Protein AF-A0A076HJN7-F1 (afdb_monomer_lite)

Foldseek 3Di:
DVVLVVVVVVVVVVVVVVCVVPDPDPDDDAPPQHPDPVSVVVVVVVVVVVVVVLVVQLVVLCVVPNNVSSVVSVVVVSVVVVVVVVVVVVLVVVCVVVVHPVPPDPPDPPDPDPPPVCPPVFDDLLVLCVVVVLDDPVLLVVLVVVLPQFDSLLSCVVVVSHFLQSSQVSQCSRVVAAADADQLQPADLVQDVLLDLFLCVLQLWGFHDADPQETEIEDQHDDDPVSQVVSCVSSVTHYGYHHYGAQSSVLSSCNNPPLPDPPPSSVCNVLLVVCVVPPVRLNRVLRSLQDDLLVLCCRNVLDPPVVSNVLSVPDGVVPDPSLVSCVVVVSDPNVVSVVSVVSSVVSNVVSSVSSVD

Radius of gyration: 33.84 Å; chains: 1; bounding box: 80×41×97 Å

Sequence (357 aa):
MIGLLSIFLLIQLLIIWIIGFIHFKTWDYPPVLGNSKLLAYLLLLNGFLLLNRVVQRVYFTTIFYGLSSGIIAIPRMVWANWINFRANWRAYRQVLAIGSARKVAWDKTTHVFPSVASSTGRRPLGQILIDQGVITQLELQQGLEKSSRQRIGRTLLKMGMITTVELSAALAEQQDIEFDDINPFEIDTNLTNFIGERLAFKYSVLPLRVESGVLVLARESAISNVALGVISRSVKMPTKQVIVPQGRVQIGLIHAFRPDRTDALSANLNSLVELFNSDIIVFDSFCSHLVLLGDLAVEKGLINQAILSQALISFEPLQKKLGEHLVDLNILQDEVVDALIVEQQLDRQVGLSMLGC

Structure (mmCIF, N/CA/C/O backbone):
data_AF-A0A076HJN7-F1
#
_entry.id   AF-A0A076HJN7-F1
#
loop_
_atom_site.group_PDB
_atom_site.id
_atom_site.type_symbol
_atom_site.label_atom_id
_atom_site.label_alt_id
_atom_site.label_comp_id
_atom_site.label_asym_id
_atom_site.label_entity_id
_atom_site.label_seq_id
_atom_site.pdbx_PDB_ins_code
_atom_site.Cartn_x
_atom_site.Cartn_y
_atom_site.Cartn_z
_atom_site.occupancy
_atom_site.B_iso_or_equiv
_atom_site.auth_seq_id
_atom_site.auth_comp_id
_atom_site.auth_asym_id
_atom_site.auth_atom_id
_atom_site.pdbx_PDB_model_num
ATOM 1 N N . MET A 1 1 ? 38.061 0.078 -32.961 1.00 66.69 1 MET A N 1
ATOM 2 C CA . MET A 1 1 ? 39.152 0.835 -33.619 1.00 66.69 1 MET A CA 1
ATOM 3 C C . MET A 1 1 ? 39.429 0.321 -35.028 1.00 66.69 1 MET A C 1
ATOM 5 O O . MET A 1 1 ? 39.296 1.101 -35.958 1.00 66.69 1 MET A O 1
ATOM 9 N N . ILE A 1 2 ? 39.696 -0.979 -35.207 1.00 78.06 2 ILE A N 1
ATOM 10 C CA . ILE A 1 2 ? 40.018 -1.591 -36.514 1.00 78.06 2 ILE A CA 1
ATOM 11 C C . ILE A 1 2 ? 38.945 -1.318 -37.583 1.00 78.06 2 ILE A C 1
ATOM 13 O O . ILE A 1 2 ? 39.278 -0.863 -38.666 1.00 78.06 2 ILE A O 1
ATOM 17 N N . GLY A 1 3 ? 37.654 -1.480 -37.264 1.00 79.19 3 GLY A N 1
ATOM 18 C CA . GLY A 1 3 ? 36.578 -1.251 -38.241 1.00 79.19 3 GLY A CA 1
ATOM 19 C C . GLY A 1 3 ? 36.483 0.183 -38.787 1.00 79.19 3 GLY A C 1
ATOM 20 O O . GLY A 1 3 ? 36.108 0.362 -39.941 1.00 79.19 3 GLY A O 1
ATOM 21 N N . LEU A 1 4 ? 36.859 1.200 -37.999 1.00 83.62 4 LEU A N 1
ATOM 22 C CA . LEU A 1 4 ? 36.895 2.587 -38.476 1.00 83.62 4 LEU A CA 1
ATOM 23 C C . LEU A 1 4 ? 38.084 2.807 -39.425 1.00 83.62 4 LEU A C 1
ATOM 25 O O . LEU A 1 4 ? 37.921 3.416 -40.476 1.00 83.62 4 LEU A O 1
ATOM 29 N N . LEU A 1 5 ? 39.255 2.256 -39.088 1.00 83.38 5 LEU A N 1
ATOM 30 C CA . LEU A 1 5 ? 40.435 2.275 -39.960 1.00 83.38 5 LEU A CA 1
ATOM 31 C C . LEU A 1 5 ? 40.164 1.557 -41.286 1.00 83.38 5 LEU A C 1
ATOM 33 O O . LEU A 1 5 ? 40.519 2.075 -42.337 1.00 83.38 5 LEU A O 1
ATOM 37 N N . SER A 1 6 ? 39.476 0.412 -41.258 1.00 82.00 6 SER A N 1
ATOM 38 C CA . SER A 1 6 ? 39.066 -0.302 -42.471 1.00 82.00 6 SER A CA 1
ATOM 39 C C . SER A 1 6 ? 38.149 0.538 -43.365 1.00 82.00 6 SER A C 1
ATOM 41 O O . SER A 1 6 ? 38.292 0.486 -44.582 1.00 82.00 6 SER A O 1
ATOM 43 N N . ILE A 1 7 ? 37.243 1.342 -42.789 1.00 83.19 7 ILE A N 1
ATOM 44 C CA . ILE A 1 7 ? 36.404 2.276 -43.558 1.00 83.19 7 ILE A CA 1
ATOM 45 C C . ILE A 1 7 ? 37.253 3.377 -44.192 1.00 83.19 7 ILE A C 1
ATOM 47 O O . ILE A 1 7 ? 37.069 3.673 -45.367 1.00 83.19 7 ILE A O 1
ATOM 51 N N . PHE A 1 8 ? 38.193 3.966 -43.450 1.00 85.19 8 PHE A N 1
ATOM 52 C CA . PHE A 1 8 ? 39.090 4.980 -44.006 1.00 85.19 8 PHE A CA 1
ATOM 53 C C . PHE A 1 8 ? 39.962 4.429 -45.134 1.00 85.19 8 PHE A C 1
ATOM 55 O O . PHE A 1 8 ? 40.076 5.075 -46.169 1.00 85.19 8 PHE A O 1
ATOM 62 N N . LEU A 1 9 ? 40.508 3.222 -44.971 1.00 84.25 9 LEU A N 1
ATOM 63 C CA . LEU A 1 9 ? 41.265 2.536 -46.018 1.00 84.25 9 LEU A CA 1
ATOM 64 C C . LEU A 1 9 ? 40.400 2.246 -47.248 1.00 84.25 9 LEU A C 1
ATOM 66 O O . LEU A 1 9 ? 40.853 2.452 -48.369 1.00 84.25 9 LEU A O 1
ATOM 70 N N . LEU A 1 10 ? 39.149 1.816 -47.054 1.00 83.00 10 LEU A N 1
ATOM 71 C CA . LEU A 1 10 ? 38.200 1.610 -48.148 1.00 83.00 10 LEU A CA 1
ATOM 72 C C . LEU A 1 10 ? 37.906 2.922 -48.886 1.00 83.00 10 LEU A C 1
ATOM 74 O O . LEU A 1 10 ? 37.954 2.947 -50.109 1.00 83.00 10 LEU A O 1
ATOM 78 N N . ILE A 1 11 ? 37.633 4.009 -48.158 1.00 84.69 11 ILE A N 1
ATOM 79 C CA . ILE A 1 11 ? 37.387 5.336 -48.740 1.00 84.69 11 ILE A CA 1
ATOM 80 C C . ILE A 1 11 ? 38.625 5.820 -49.499 1.00 84.69 11 ILE A C 1
ATOM 82 O O . ILE A 1 11 ? 38.501 6.273 -50.629 1.00 84.69 11 ILE A O 1
ATOM 86 N N . GLN A 1 12 ? 39.818 5.684 -48.919 1.00 86.62 12 GLN A N 1
ATOM 87 C CA . GLN A 1 12 ? 41.077 6.043 -49.569 1.00 86.62 12 GLN A CA 1
ATOM 88 C C . GLN A 1 12 ? 41.291 5.244 -50.861 1.00 86.62 12 GLN A C 1
ATOM 90 O O . GLN A 1 12 ? 41.626 5.828 -51.887 1.00 86.62 12 GLN A O 1
ATOM 95 N N . LEU A 1 13 ? 41.065 3.927 -50.833 1.00 81.62 13 LEU A N 1
ATOM 96 C CA . LEU A 1 13 ? 41.202 3.067 -52.008 1.00 81.62 13 LEU A CA 1
ATOM 97 C C . LEU A 1 13 ? 40.164 3.421 -53.079 1.00 81.62 13 LEU A C 1
ATOM 99 O O . LEU A 1 13 ? 40.518 3.501 -54.250 1.00 81.62 13 LEU A O 1
ATOM 103 N N . LEU A 1 14 ? 38.919 3.702 -52.685 1.00 82.44 14 LEU A N 1
ATOM 104 C CA . LEU A 1 14 ? 37.876 4.184 -53.592 1.00 82.44 14 LEU A CA 1
ATOM 105 C C . LEU A 1 14 ? 38.244 5.531 -54.213 1.00 82.44 14 LEU A C 1
ATOM 107 O O . LEU A 1 14 ? 38.070 5.694 -55.411 1.00 82.44 14 LEU A O 1
ATOM 111 N N . ILE A 1 15 ? 38.784 6.475 -53.440 1.00 84.31 15 ILE A N 1
ATOM 112 C CA . ILE A 1 15 ? 39.240 7.774 -53.952 1.00 84.31 15 ILE A CA 1
ATOM 113 C C . ILE A 1 15 ? 40.367 7.577 -54.967 1.00 84.31 15 ILE A C 1
ATOM 115 O O . ILE A 1 15 ? 40.286 8.122 -56.060 1.00 84.31 15 ILE A O 1
ATOM 119 N N . ILE A 1 16 ? 41.382 6.766 -54.652 1.00 78.00 16 ILE A N 1
ATOM 120 C CA . ILE A 1 16 ? 42.491 6.470 -55.577 1.00 78.00 16 ILE A CA 1
ATOM 121 C C . ILE A 1 16 ? 41.967 5.796 -56.853 1.00 78.00 16 ILE A C 1
ATOM 123 O O . ILE A 1 16 ? 42.381 6.149 -57.954 1.00 78.00 16 ILE A O 1
ATOM 127 N N . TRP A 1 17 ? 41.019 4.868 -56.718 1.00 76.69 17 TRP A N 1
ATOM 128 C CA . TRP A 1 17 ? 40.389 4.191 -57.849 1.00 76.69 17 TRP A CA 1
ATOM 129 C C . TRP A 1 17 ? 39.556 5.148 -58.718 1.00 76.69 17 TRP A C 1
ATOM 131 O O . TRP A 1 17 ? 39.671 5.123 -59.940 1.00 76.69 17 TRP A O 1
ATOM 141 N N . ILE A 1 18 ? 38.777 6.044 -58.103 1.00 80.88 18 ILE A N 1
ATOM 142 C CA . ILE A 1 18 ? 37.991 7.080 -58.790 1.00 80.88 18 ILE A CA 1
ATOM 143 C C . ILE A 1 18 ? 38.912 8.081 -59.499 1.00 80.88 18 ILE A C 1
ATOM 145 O O . ILE A 1 18 ? 38.665 8.424 -60.651 1.00 80.88 18 ILE A O 1
ATOM 149 N N . ILE A 1 19 ? 39.994 8.520 -58.849 1.00 77.94 19 ILE A N 1
ATOM 150 C CA . ILE A 1 19 ? 41.010 9.398 -59.449 1.00 77.94 19 ILE A CA 1
ATOM 151 C C . ILE A 1 19 ? 41.634 8.720 -60.674 1.00 77.94 19 ILE A C 1
ATOM 153 O O . ILE A 1 19 ? 41.739 9.355 -61.721 1.00 77.94 19 ILE A O 1
ATOM 157 N N . GLY A 1 20 ? 41.975 7.431 -60.576 1.00 74.19 20 GLY A N 1
ATOM 158 C CA . GLY A 1 20 ? 42.483 6.644 -61.703 1.00 74.19 20 GLY A CA 1
ATOM 159 C C . GLY A 1 20 ? 41.473 6.466 -62.843 1.00 74.19 20 GLY A C 1
ATOM 160 O O . GLY A 1 20 ? 41.871 6.378 -63.999 1.00 74.19 20 GLY A O 1
ATOM 161 N N . PHE A 1 21 ? 40.171 6.455 -62.545 1.00 73.75 21 PHE A N 1
ATOM 162 C CA . PHE A 1 21 ? 39.114 6.387 -63.558 1.00 73.75 21 PHE A CA 1
ATOM 163 C C . PHE A 1 21 ? 38.872 7.734 -64.260 1.00 73.75 21 PHE A C 1
ATOM 165 O O . PHE A 1 21 ? 38.581 7.766 -65.454 1.00 73.75 21 PHE A O 1
ATOM 172 N N . ILE A 1 22 ? 38.978 8.849 -63.528 1.00 77.56 22 ILE A N 1
ATOM 173 C CA . ILE A 1 22 ? 38.680 10.198 -64.034 1.00 77.56 22 ILE A CA 1
ATOM 174 C C . ILE A 1 22 ? 39.877 10.810 -64.779 1.00 77.56 22 ILE A C 1
ATOM 176 O O . ILE A 1 22 ? 39.681 11.529 -65.761 1.00 77.56 22 ILE A O 1
ATOM 180 N N . HIS A 1 23 ? 41.118 10.542 -64.355 1.00 66.44 23 HIS A N 1
ATOM 181 C CA . HIS A 1 23 ? 42.294 11.102 -65.020 1.00 66.44 23 HIS A CA 1
ATOM 182 C C . HIS A 1 23 ? 42.678 10.328 -66.288 1.00 66.44 23 HIS A C 1
ATOM 184 O O . HIS A 1 23 ? 43.305 9.272 -66.265 1.00 66.44 23 HIS A O 1
ATOM 190 N N . PHE A 1 24 ? 42.345 10.942 -67.424 1.00 59.22 24 PHE A N 1
ATOM 191 C CA . PHE A 1 24 ? 42.851 10.633 -68.757 1.00 59.22 24 PHE A CA 1
ATOM 192 C C . PHE A 1 24 ? 44.398 10.549 -68.778 1.00 59.22 24 PHE A C 1
ATOM 194 O O . PHE A 1 24 ? 45.096 11.558 -68.759 1.00 59.22 24 PHE A O 1
ATOM 201 N N . LYS A 1 25 ? 44.919 9.327 -68.923 1.00 62.50 25 LYS A N 1
ATOM 202 C CA . LYS A 1 25 ? 46.114 8.983 -69.720 1.00 62.50 25 LYS A CA 1
ATOM 203 C C . LYS A 1 25 ? 47.512 9.503 -69.321 1.00 62.50 25 LYS A C 1
ATOM 205 O O . LYS A 1 25 ? 48.405 9.434 -70.164 1.00 62.50 25 LYS A O 1
ATOM 210 N N . THR A 1 26 ? 47.777 9.909 -68.079 1.00 51.25 26 THR A N 1
ATOM 211 C CA . THR A 1 26 ? 49.168 10.096 -67.603 1.00 51.25 26 THR A CA 1
ATOM 212 C C . THR A 1 26 ? 49.336 9.672 -66.144 1.00 51.25 26 THR A C 1
ATOM 214 O O . THR A 1 26 ? 48.679 10.232 -65.272 1.00 51.25 26 THR A O 1
ATOM 217 N N . TRP A 1 27 ? 50.262 8.727 -65.929 1.00 58.22 27 TRP A N 1
ATOM 218 C CA . TRP A 1 27 ? 50.579 7.945 -64.719 1.00 58.22 27 TRP A CA 1
ATOM 219 C C . TRP A 1 27 ? 49.703 6.710 -64.465 1.00 58.22 27 TRP A C 1
ATOM 221 O O . TRP A 1 27 ? 48.678 6.770 -63.793 1.00 58.22 27 TRP A O 1
ATOM 231 N N . ASP A 1 28 ? 50.188 5.553 -64.935 1.00 60.81 28 ASP A N 1
ATOM 232 C CA . ASP A 1 28 ? 49.769 4.250 -64.415 1.00 60.81 28 ASP A CA 1
ATOM 233 C C . ASP A 1 28 ? 50.218 4.152 -62.955 1.00 60.81 28 ASP A C 1
ATOM 235 O O . ASP A 1 28 ? 51.391 3.913 -62.651 1.00 60.81 28 ASP A O 1
ATOM 239 N N . TYR A 1 29 ? 49.288 4.375 -62.030 1.00 62.19 29 TYR A N 1
ATOM 240 C CA . TYR A 1 29 ? 49.537 4.068 -60.630 1.00 62.19 29 TYR A CA 1
ATOM 241 C C . TYR A 1 29 ? 49.776 2.557 -60.511 1.00 62.19 29 TYR A C 1
ATOM 243 O O . TYR A 1 29 ? 48.929 1.776 -60.960 1.00 62.19 29 TYR A O 1
ATOM 251 N N . PRO A 1 30 ? 50.896 2.108 -59.912 1.00 65.88 30 PRO A N 1
ATOM 252 C CA . PRO A 1 30 ? 51.089 0.691 -59.652 1.00 65.88 30 PRO A CA 1
ATOM 253 C C . PRO A 1 30 ? 49.903 0.168 -58.827 1.00 65.88 30 PRO A C 1
ATOM 255 O O . PRO A 1 30 ? 49.403 0.887 -57.953 1.00 65.88 30 PRO A O 1
ATOM 258 N N . PRO A 1 31 ? 49.420 -1.060 -59.096 1.00 67.12 31 PRO A N 1
ATOM 259 C CA . PRO A 1 31 ? 48.255 -1.601 -58.412 1.00 67.12 31 PRO A CA 1
ATOM 260 C C . PRO A 1 31 ? 48.458 -1.521 -56.897 1.00 67.12 31 PRO A C 1
ATOM 262 O O . PRO A 1 31 ? 49.457 -2.010 -56.371 1.00 67.12 31 PRO A O 1
ATOM 265 N N . VAL A 1 32 ? 47.489 -0.921 -56.197 1.00 66.94 32 VAL A N 1
ATOM 266 C CA . VAL A 1 32 ? 47.533 -0.638 -54.745 1.00 66.94 32 VAL A CA 1
ATOM 267 C C . VAL A 1 32 ? 47.824 -1.897 -53.908 1.00 66.94 32 VAL A C 1
ATOM 269 O O . VAL A 1 32 ? 48.343 -1.811 -52.800 1.00 66.94 32 VAL A O 1
ATOM 272 N N . LEU A 1 33 ? 47.518 -3.081 -54.448 1.00 67.69 33 LEU A N 1
ATOM 273 C CA . LEU A 1 33 ? 47.670 -4.389 -53.801 1.00 67.69 33 LEU A CA 1
ATOM 274 C C . LEU A 1 33 ? 48.927 -5.161 -54.259 1.00 67.69 33 LEU A C 1
ATOM 276 O O . LEU A 1 33 ? 49.124 -6.315 -53.870 1.00 67.69 33 LEU A O 1
ATOM 280 N N . GLY A 1 34 ? 49.779 -4.549 -55.088 1.00 68.94 34 GLY A N 1
ATOM 281 C CA . GLY A 1 34 ? 50.890 -5.223 -55.761 1.00 68.94 34 GLY A CA 1
ATOM 282 C C . GLY A 1 34 ? 50.427 -6.399 -56.635 1.00 68.94 34 GLY A C 1
ATOM 283 O O . GLY A 1 34 ? 49.242 -6.563 -56.919 1.00 68.94 34 GLY A O 1
ATOM 284 N N . ASN A 1 35 ? 51.359 -7.271 -57.032 1.00 75.38 35 ASN A N 1
ATOM 285 C CA . ASN A 1 35 ? 51.064 -8.478 -57.826 1.00 75.38 35 ASN A CA 1
ATOM 286 C C . ASN A 1 35 ? 50.659 -9.698 -56.967 1.00 75.38 35 ASN A C 1
ATOM 288 O O . ASN A 1 35 ? 50.732 -10.843 -57.421 1.00 75.38 35 ASN A O 1
ATOM 292 N N . SER A 1 36 ? 50.251 -9.491 -55.709 1.00 85.06 36 SER A N 1
ATOM 293 C CA . SER A 1 36 ? 49.897 -10.590 -54.805 1.00 85.06 36 SER A CA 1
ATOM 294 C C . SER A 1 36 ? 48.482 -11.101 -55.075 1.00 85.06 36 SER A C 1
ATOM 296 O O . SER A 1 36 ? 47.488 -10.492 -54.675 1.00 85.06 36 SER A O 1
ATOM 298 N N . LYS A 1 37 ? 48.387 -12.280 -55.702 1.00 84.50 37 LYS A N 1
ATOM 299 C CA . LYS A 1 37 ? 47.105 -12.965 -55.947 1.00 84.50 37 LYS A CA 1
ATOM 300 C C . LYS A 1 37 ? 46.339 -13.236 -54.647 1.00 84.50 37 LYS A C 1
ATOM 302 O O . LYS A 1 37 ? 45.125 -13.078 -54.613 1.00 84.50 37 LYS A O 1
ATOM 307 N N . LEU A 1 38 ? 47.039 -13.592 -53.566 1.00 86.19 38 LEU A N 1
ATOM 308 C CA . LEU A 1 38 ? 46.426 -13.873 -52.264 1.00 86.19 38 LEU A CA 1
ATOM 309 C C . LEU A 1 38 ? 45.736 -12.635 -51.685 1.00 86.19 38 LEU A C 1
ATOM 311 O O . LEU A 1 38 ? 44.595 -12.725 -51.236 1.00 86.19 38 LEU A O 1
ATOM 315 N N . LEU A 1 39 ? 46.403 -11.478 -51.721 1.00 83.69 39 LEU A N 1
ATOM 316 C CA . LEU A 1 39 ? 45.831 -10.235 -51.205 1.00 83.69 39 LEU A CA 1
ATOM 317 C C . LEU A 1 39 ? 44.602 -9.812 -52.022 1.00 83.69 39 LEU A C 1
ATOM 319 O O . LEU A 1 39 ? 43.599 -9.395 -51.444 1.00 83.69 39 LEU A O 1
ATOM 323 N N . ALA A 1 40 ? 44.649 -9.994 -53.345 1.00 82.75 40 ALA A N 1
ATOM 324 C CA . ALA A 1 40 ? 43.508 -9.754 -54.222 1.00 82.75 40 ALA A CA 1
ATOM 325 C C . ALA A 1 40 ? 42.315 -10.668 -53.881 1.00 82.75 40 ALA A C 1
ATOM 327 O O . ALA A 1 40 ? 41.195 -10.178 -53.743 1.00 82.75 40 ALA A O 1
ATOM 3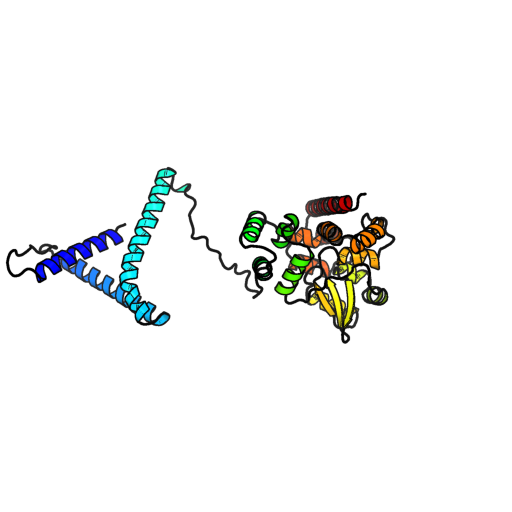28 N N . TYR A 1 41 ? 42.544 -11.970 -53.665 1.00 88.50 41 TYR A N 1
ATOM 329 C CA . TYR A 1 41 ? 41.487 -12.897 -53.242 1.00 88.50 41 TYR A CA 1
ATOM 330 C C . TYR A 1 41 ? 40.902 -12.536 -51.875 1.00 88.50 41 TYR A C 1
ATOM 332 O O . TYR A 1 41 ? 39.681 -12.534 -51.722 1.00 88.50 41 TYR A O 1
ATOM 340 N N . LEU A 1 42 ? 41.741 -12.195 -50.891 1.00 87.81 42 LEU A N 1
ATOM 341 C CA . LEU A 1 42 ? 41.271 -11.773 -49.568 1.00 87.81 42 LEU A CA 1
ATOM 342 C C . LEU A 1 42 ? 40.430 -10.497 -49.641 1.00 87.81 42 LEU A C 1
ATOM 344 O O . LEU A 1 42 ? 39.409 -10.399 -48.961 1.00 87.81 42 LEU A O 1
ATOM 348 N N . LEU A 1 43 ? 40.831 -9.535 -50.472 1.00 84.06 43 LEU A N 1
ATOM 349 C CA . LEU A 1 43 ? 40.096 -8.288 -50.647 1.00 84.06 43 LEU A CA 1
ATOM 350 C C . LEU A 1 43 ? 38.762 -8.509 -51.370 1.00 84.06 43 LEU A C 1
ATOM 352 O O . LEU A 1 43 ? 37.748 -7.964 -50.938 1.00 84.06 43 LEU A O 1
ATOM 356 N N . LEU A 1 44 ? 38.733 -9.357 -52.403 1.00 85.50 44 LEU A N 1
ATOM 357 C CA . LEU A 1 44 ? 37.493 -9.755 -53.079 1.00 85.50 44 LEU A CA 1
ATOM 358 C C . LEU A 1 44 ? 36.537 -10.476 -52.124 1.00 85.50 44 LEU A C 1
ATOM 360 O O . LEU A 1 44 ? 35.358 -10.130 -52.058 1.00 85.50 44 LEU A O 1
ATOM 364 N N . LEU A 1 45 ? 37.044 -11.429 -51.339 1.00 91.94 45 LEU A N 1
ATOM 365 C CA . LEU A 1 45 ? 36.255 -12.135 -50.332 1.00 91.94 45 LEU A CA 1
ATOM 366 C C . LEU A 1 45 ? 35.710 -11.167 -49.271 1.00 91.94 45 LEU A C 1
ATOM 368 O O . LEU A 1 45 ? 34.536 -11.238 -48.912 1.00 91.94 45 LEU A O 1
ATOM 372 N N . ASN A 1 46 ? 36.533 -10.232 -48.788 1.00 88.50 46 ASN A N 1
ATOM 373 C CA . ASN A 1 46 ? 36.111 -9.222 -47.819 1.00 88.50 46 ASN A CA 1
ATOM 374 C C . ASN A 1 46 ? 35.035 -8.288 -48.395 1.00 88.50 46 ASN A C 1
ATOM 376 O O . ASN A 1 46 ? 34.032 -8.033 -47.730 1.00 88.50 46 ASN A O 1
ATOM 380 N N . GLY A 1 47 ? 35.207 -7.842 -49.642 1.00 86.75 47 GLY A N 1
ATOM 381 C CA . GLY A 1 47 ? 34.228 -7.032 -50.365 1.00 86.75 47 GLY A CA 1
ATOM 382 C C . GLY A 1 47 ? 32.900 -7.763 -50.554 1.00 86.75 47 GLY A C 1
ATOM 383 O O . GLY A 1 47 ? 31.842 -7.188 -50.302 1.00 86.75 47 GLY A O 1
ATOM 384 N N . PHE A 1 48 ? 32.942 -9.053 -50.897 1.00 93.75 48 PHE A N 1
ATOM 385 C CA . PHE A 1 48 ? 31.749 -9.894 -50.993 1.00 93.75 48 PHE A CA 1
ATOM 386 C C . PHE A 1 48 ? 31.022 -10.018 -49.646 1.00 93.75 48 PHE A C 1
ATOM 388 O O . PHE A 1 48 ? 29.810 -9.815 -49.571 1.00 93.75 48 PHE A O 1
ATOM 395 N N . LEU A 1 49 ? 31.751 -10.285 -48.558 1.00 92.12 49 LEU A N 1
ATOM 396 C CA . LEU A 1 49 ? 31.171 -10.362 -47.212 1.00 92.12 49 LEU A CA 1
ATOM 397 C C . LEU A 1 49 ? 30.590 -9.017 -46.750 1.00 92.12 49 LEU A C 1
ATOM 399 O O . LEU A 1 49 ? 29.544 -8.991 -46.094 1.00 92.12 49 LEU A O 1
ATOM 403 N N . LEU A 1 50 ? 31.238 -7.902 -47.099 1.00 88.62 50 LEU A N 1
ATOM 404 C CA . LEU A 1 50 ? 30.728 -6.560 -46.833 1.00 88.62 50 LEU A CA 1
ATOM 405 C C . LEU A 1 50 ? 29.425 -6.317 -47.599 1.00 88.62 50 LEU A C 1
ATOM 407 O O . LEU A 1 50 ? 28.448 -5.889 -46.990 1.00 88.62 50 LEU A O 1
ATOM 411 N N . LEU A 1 51 ? 29.380 -6.640 -48.894 1.00 92.06 51 LEU A N 1
ATOM 412 C CA . LEU A 1 51 ? 28.185 -6.493 -49.724 1.00 92.06 51 LEU A CA 1
ATOM 413 C C . LEU A 1 51 ? 27.031 -7.348 -49.197 1.00 92.06 51 LEU A C 1
ATOM 415 O O . LEU A 1 51 ? 25.928 -6.837 -49.024 1.00 92.06 51 LEU A O 1
ATOM 419 N N . ASN A 1 52 ? 27.296 -8.605 -48.835 1.00 95.25 52 ASN A N 1
ATOM 420 C CA . ASN A 1 52 ? 26.310 -9.471 -48.191 1.00 95.25 52 ASN A CA 1
ATOM 421 C C . ASN A 1 52 ? 25.756 -8.838 -46.899 1.00 95.25 52 ASN A C 1
ATOM 423 O O . ASN A 1 52 ? 24.544 -8.788 -46.694 1.00 95.25 52 ASN A O 1
ATOM 427 N N . ARG A 1 53 ? 26.622 -8.266 -46.050 1.00 91.75 53 ARG A N 1
ATOM 428 C CA . ARG A 1 53 ? 26.194 -7.545 -44.839 1.00 91.75 53 ARG A CA 1
ATOM 429 C C . ARG A 1 53 ? 25.328 -6.324 -45.168 1.00 91.75 53 ARG A C 1
ATOM 431 O O . ARG A 1 53 ? 24.348 -6.087 -44.459 1.00 91.75 53 ARG A O 1
ATOM 438 N N . VAL A 1 54 ? 25.671 -5.555 -46.204 1.00 92.75 54 VAL A N 1
ATOM 439 C CA . VAL A 1 54 ? 24.864 -4.409 -46.652 1.00 92.75 54 VAL A CA 1
ATOM 440 C C . VAL A 1 54 ? 23.488 -4.875 -47.124 1.00 92.75 54 VAL A C 1
ATOM 442 O O . VAL A 1 54 ? 22.484 -4.345 -46.653 1.00 92.75 54 VAL A O 1
ATOM 445 N N . VAL A 1 55 ? 23.428 -5.902 -47.976 1.00 95.38 55 VAL A N 1
ATOM 446 C CA . VAL A 1 55 ? 22.176 -6.469 -48.501 1.00 95.38 55 VAL A CA 1
ATOM 447 C C . VAL A 1 55 ? 21.274 -6.947 -47.369 1.00 95.38 55 VAL A C 1
ATOM 449 O O . VAL A 1 55 ? 20.116 -6.546 -47.311 1.00 95.38 55 VAL A O 1
ATOM 452 N N . GLN A 1 56 ? 21.803 -7.726 -46.420 1.00 95.12 56 GLN A N 1
ATOM 453 C CA . GLN A 1 56 ? 21.035 -8.187 -45.260 1.00 95.12 56 GLN A CA 1
ATOM 454 C C . GLN A 1 56 ? 20.466 -7.010 -44.458 1.00 95.12 56 GLN A C 1
ATOM 456 O O . GLN A 1 56 ? 19.287 -7.004 -44.107 1.00 95.12 56 GLN A O 1
ATOM 461 N N . ARG A 1 57 ? 21.278 -5.980 -44.189 1.00 92.69 57 ARG A N 1
ATOM 462 C CA . ARG A 1 57 ? 20.834 -4.795 -43.440 1.00 92.69 57 ARG A CA 1
ATOM 463 C C . ARG A 1 57 ? 19.736 -4.027 -44.170 1.00 92.69 57 ARG A C 1
ATOM 465 O O . ARG A 1 57 ? 18.759 -3.648 -43.523 1.00 92.69 57 ARG A O 1
ATOM 472 N N . VAL A 1 58 ? 19.873 -3.822 -45.478 1.00 95.25 58 VAL A N 1
ATOM 473 C CA . VAL A 1 58 ? 18.861 -3.137 -46.297 1.00 95.25 58 VAL A CA 1
ATOM 474 C C . VAL A 1 58 ? 17.577 -3.963 -46.348 1.00 95.25 58 VAL A C 1
ATOM 476 O O . VAL A 1 58 ? 16.507 -3.420 -46.084 1.00 95.25 58 VAL A O 1
ATOM 479 N N . TYR A 1 59 ? 17.677 -5.270 -46.595 1.00 95.19 59 TYR A N 1
ATOM 480 C CA . TYR A 1 59 ? 16.539 -6.187 -46.684 1.00 95.19 59 TYR A CA 1
ATOM 481 C C . TYR A 1 59 ? 15.711 -6.204 -45.395 1.00 95.19 59 TYR A C 1
ATOM 483 O O . TYR A 1 59 ? 14.529 -5.864 -45.415 1.00 95.19 59 TYR A O 1
ATOM 491 N N . PHE A 1 60 ? 16.335 -6.497 -44.249 1.00 92.88 60 PHE A N 1
ATOM 492 C CA . PHE A 1 60 ? 15.609 -6.558 -42.978 1.00 92.88 60 PHE A CA 1
ATOM 493 C C . PHE A 1 60 ? 15.051 -5.195 -42.557 1.00 92.88 60 PHE A C 1
ATOM 495 O O . PHE A 1 60 ? 13.913 -5.119 -42.106 1.00 92.88 60 PHE A O 1
ATOM 502 N N . THR A 1 61 ? 15.794 -4.099 -42.746 1.00 91.56 61 THR A N 1
ATOM 503 C CA . THR A 1 61 ? 15.270 -2.760 -42.414 1.00 91.56 61 THR A CA 1
ATOM 504 C C . THR A 1 61 ? 14.079 -2.392 -43.301 1.00 91.56 61 THR A C 1
ATOM 506 O O . THR A 1 61 ? 13.131 -1.780 -42.817 1.00 91.56 61 THR A O 1
ATOM 509 N N . THR A 1 62 ? 14.092 -2.807 -44.572 1.00 93.88 62 THR A N 1
ATOM 510 C CA . THR A 1 62 ? 12.990 -2.561 -45.513 1.00 93.88 62 THR A CA 1
ATOM 511 C C . THR A 1 62 ? 11.721 -3.300 -45.109 1.00 93.88 62 THR A C 1
ATOM 513 O O . THR A 1 62 ? 10.644 -2.715 -45.166 1.00 93.88 62 THR A O 1
ATOM 516 N N . ILE A 1 63 ? 11.844 -4.549 -44.650 1.00 92.12 63 ILE A N 1
ATOM 517 C CA . ILE A 1 63 ? 10.699 -5.352 -44.196 1.00 92.12 63 ILE A CA 1
ATOM 518 C C . ILE A 1 63 ? 9.972 -4.687 -43.022 1.00 92.12 63 ILE A C 1
ATOM 520 O O . ILE A 1 63 ? 8.747 -4.670 -43.001 1.00 92.12 63 ILE A O 1
ATOM 524 N N . PHE A 1 64 ? 10.709 -4.126 -42.059 1.00 85.69 64 PHE A N 1
ATOM 525 C CA . PHE A 1 64 ? 10.104 -3.541 -40.856 1.00 85.69 64 PHE A CA 1
ATOM 526 C C . PHE A 1 64 ? 9.709 -2.065 -41.003 1.00 85.69 64 PHE A C 1
ATOM 528 O O . PHE A 1 64 ? 8.743 -1.636 -40.380 1.00 85.69 64 PHE A O 1
ATOM 535 N N . TYR A 1 65 ? 10.452 -1.277 -41.788 1.00 86.88 65 TYR A N 1
ATOM 536 C CA . TYR A 1 65 ? 10.344 0.192 -41.795 1.00 86.88 65 TYR A CA 1
ATOM 537 C C . TYR A 1 65 ? 10.158 0.810 -43.192 1.00 86.88 65 TYR A C 1
ATOM 539 O O . TYR A 1 65 ? 10.195 2.036 -43.328 1.00 86.88 65 TYR A O 1
ATOM 547 N N . GLY A 1 66 ? 9.998 -0.010 -44.235 1.00 89.88 66 GLY A N 1
ATOM 548 C CA . GLY A 1 66 ? 9.823 0.434 -45.619 1.00 89.88 66 GLY A CA 1
ATOM 549 C C . GLY A 1 66 ? 11.124 0.764 -46.365 1.00 89.88 66 GLY A C 1
ATOM 550 O O . GLY A 1 66 ? 12.220 0.812 -45.800 1.00 89.88 66 GLY A O 1
ATOM 551 N N . LEU A 1 67 ? 11.000 0.991 -47.677 1.00 90.00 67 LEU A N 1
ATOM 552 C CA . LEU A 1 67 ? 12.131 1.100 -48.614 1.00 90.00 67 LEU A CA 1
ATOM 553 C C . LEU A 1 67 ? 13.049 2.302 -48.339 1.00 90.00 67 LEU A C 1
ATOM 555 O O . LEU A 1 67 ? 14.273 2.178 -48.409 1.00 90.00 67 LEU A O 1
ATOM 559 N N . SER A 1 68 ? 12.473 3.453 -47.980 1.00 89.12 68 SER A N 1
ATOM 560 C CA . SER A 1 68 ? 13.225 4.668 -47.637 1.00 89.12 68 SER A CA 1
ATOM 561 C C . SER A 1 68 ? 14.163 4.428 -46.449 1.00 89.12 68 SER A C 1
ATOM 563 O O . SER A 1 68 ? 15.353 4.743 -46.506 1.00 89.12 68 SER A O 1
ATOM 565 N N . SER A 1 69 ? 13.652 3.778 -45.402 1.00 88.44 69 SER A N 1
ATOM 566 C CA . SER A 1 69 ? 14.417 3.381 -44.217 1.00 88.44 69 SER A CA 1
ATOM 567 C C . SER A 1 69 ? 15.490 2.338 -44.536 1.00 88.44 69 SER A C 1
ATOM 569 O O . SER A 1 69 ? 16.577 2.374 -43.954 1.00 88.44 69 SER A O 1
ATOM 571 N N . GLY A 1 70 ? 15.207 1.436 -45.480 1.00 90.94 70 GLY A N 1
ATOM 572 C CA . GLY A 1 70 ? 16.148 0.445 -45.994 1.00 90.94 70 GLY A CA 1
ATOM 573 C C . GLY A 1 70 ? 17.405 1.070 -46.594 1.00 90.94 70 GLY A C 1
ATOM 574 O O . GLY A 1 70 ? 18.513 0.711 -46.201 1.00 90.94 70 GLY A O 1
ATOM 575 N N . ILE A 1 71 ? 17.251 2.052 -47.485 1.00 92.12 71 ILE A N 1
ATOM 576 C CA . ILE A 1 71 ? 18.384 2.741 -48.129 1.00 92.12 71 ILE A CA 1
ATOM 577 C C . ILE A 1 71 ? 19.198 3.546 -47.098 1.00 92.12 71 ILE A C 1
ATOM 579 O O . ILE A 1 71 ? 20.431 3.514 -47.110 1.00 92.12 71 ILE A O 1
ATOM 583 N N . ILE A 1 72 ? 18.527 4.190 -46.133 1.00 93.50 72 ILE A N 1
ATOM 584 C CA . ILE A 1 72 ? 19.173 4.934 -45.033 1.00 93.50 72 ILE A CA 1
ATOM 585 C C . ILE A 1 72 ? 20.037 4.020 -44.139 1.00 93.50 72 ILE A C 1
ATOM 587 O O . ILE A 1 72 ? 20.959 4.498 -43.468 1.00 93.50 72 ILE A O 1
ATOM 591 N N . ALA A 1 73 ? 19.820 2.700 -44.146 1.00 90.56 73 ALA A N 1
ATOM 592 C CA . ALA A 1 73 ? 20.662 1.762 -43.407 1.00 90.56 73 ALA A CA 1
ATOM 593 C C . ALA A 1 73 ? 22.132 1.780 -43.874 1.00 90.56 73 ALA A C 1
ATOM 595 O O . ALA A 1 73 ? 23.020 1.503 -43.064 1.00 90.56 73 ALA A O 1
ATOM 596 N N . ILE A 1 74 ? 22.408 2.147 -45.136 1.00 89.81 74 ILE A N 1
ATOM 597 C CA . ILE A 1 74 ? 23.768 2.175 -45.695 1.00 89.81 74 ILE A CA 1
ATOM 598 C C . ILE A 1 74 ? 24.625 3.274 -45.035 1.00 89.81 74 ILE A C 1
ATOM 600 O O . ILE A 1 74 ? 25.606 2.920 -44.372 1.00 89.81 74 ILE A O 1
ATOM 604 N N . PRO A 1 75 ? 24.256 4.576 -45.081 1.00 90.06 75 PRO A N 1
ATOM 605 C CA . PRO A 1 75 ? 24.958 5.611 -44.314 1.00 90.06 75 PRO A CA 1
ATOM 606 C C . PRO A 1 75 ? 24.970 5.341 -42.804 1.00 90.06 75 PRO A C 1
ATOM 608 O O . PRO A 1 75 ? 25.962 5.611 -42.122 1.00 90.06 75 PRO A O 1
ATOM 611 N N . ARG A 1 76 ? 23.887 4.756 -42.269 1.00 87.06 76 ARG A N 1
ATOM 612 C CA . ARG A 1 76 ? 23.767 4.441 -40.839 1.00 87.06 76 ARG A CA 1
ATOM 613 C C . ARG A 1 76 ? 24.840 3.461 -40.362 1.00 87.06 76 ARG A C 1
ATOM 615 O O . ARG A 1 76 ? 25.303 3.597 -39.235 1.00 87.06 76 ARG A O 1
ATOM 622 N N . MET A 1 77 ? 25.278 2.509 -41.190 1.00 87.00 77 MET A N 1
ATOM 623 C CA . MET A 1 77 ? 26.366 1.586 -40.830 1.00 87.00 77 MET A CA 1
ATOM 624 C C . MET A 1 77 ? 27.708 2.301 -40.645 1.00 87.00 77 MET A C 1
ATOM 626 O O . MET A 1 77 ? 28.450 1.989 -39.711 1.00 87.00 77 MET A O 1
ATOM 630 N N . VAL A 1 78 ? 28.011 3.278 -41.504 1.00 86.38 78 VAL A N 1
ATOM 631 C CA . VAL A 1 78 ? 29.224 4.102 -41.390 1.00 86.38 78 VAL A CA 1
ATOM 632 C C . VAL A 1 78 ? 29.159 4.940 -40.114 1.00 86.38 78 VAL A C 1
ATOM 634 O O . VAL A 1 78 ? 30.087 4.917 -39.303 1.00 86.38 78 VAL A O 1
ATOM 637 N N . TRP A 1 79 ? 28.022 5.603 -39.885 1.00 87.62 79 TRP A N 1
ATOM 638 C CA . TRP A 1 79 ? 27.796 6.419 -38.693 1.00 87.62 79 TRP A CA 1
ATOM 639 C C . TRP A 1 79 ? 27.850 5.605 -37.390 1.00 87.62 79 TRP A C 1
ATOM 641 O O . TRP A 1 79 ? 28.464 6.029 -36.412 1.00 87.62 79 TRP A O 1
ATOM 651 N N . ALA A 1 80 ? 27.292 4.392 -37.372 1.00 85.31 80 ALA A N 1
ATOM 652 C CA . ALA A 1 80 ? 27.336 3.508 -36.207 1.00 85.31 80 ALA A CA 1
ATOM 653 C C . ALA A 1 80 ? 28.775 3.134 -35.813 1.00 85.31 80 ALA A C 1
ATOM 655 O O . ALA A 1 80 ? 29.118 3.127 -34.630 1.00 85.31 80 ALA A O 1
ATOM 656 N N . ASN A 1 81 ? 29.649 2.878 -36.791 1.00 87.12 81 ASN A N 1
ATOM 657 C CA . ASN A 1 81 ? 31.063 2.604 -36.525 1.00 87.12 81 ASN A CA 1
ATOM 658 C C . ASN A 1 81 ? 31.793 3.821 -35.938 1.00 87.12 81 ASN A C 1
ATOM 660 O O . ASN A 1 81 ? 32.649 3.655 -35.065 1.00 87.12 81 ASN A O 1
ATOM 664 N N . TRP A 1 82 ? 31.419 5.033 -36.357 1.00 87.94 82 TRP A N 1
ATOM 665 C CA . TRP A 1 82 ? 31.929 6.278 -35.780 1.00 87.94 82 TRP A CA 1
ATOM 666 C C . TRP A 1 82 ? 31.512 6.457 -34.314 1.00 87.94 82 TRP A C 1
ATOM 668 O O . TRP A 1 82 ? 32.357 6.725 -33.454 1.00 87.94 82 TRP A O 1
ATOM 678 N N . ILE A 1 83 ? 30.228 6.245 -34.003 1.00 87.31 83 ILE A N 1
ATOM 679 C CA . ILE A 1 83 ? 29.711 6.296 -32.626 1.00 87.31 83 ILE A CA 1
ATOM 680 C C . ILE A 1 83 ? 30.438 5.272 -31.750 1.00 87.31 83 ILE A C 1
ATOM 682 O O . ILE A 1 83 ? 30.962 5.626 -30.694 1.00 87.31 83 ILE A O 1
ATOM 686 N N . ASN A 1 84 ? 30.543 4.023 -32.213 1.00 86.62 84 ASN A N 1
ATOM 687 C CA . ASN A 1 84 ? 31.239 2.957 -31.492 1.00 86.62 84 ASN A CA 1
ATOM 688 C C . ASN A 1 84 ? 32.708 3.306 -31.230 1.00 86.62 84 ASN A C 1
ATOM 690 O O . ASN A 1 84 ? 33.244 2.996 -30.166 1.00 86.62 84 ASN A O 1
ATOM 694 N N . PHE A 1 85 ? 33.386 3.964 -32.174 1.00 87.94 85 PHE A N 1
ATOM 695 C CA . PHE A 1 85 ? 34.749 4.439 -31.958 1.00 87.94 85 PHE A CA 1
ATOM 696 C C . PHE A 1 85 ? 34.817 5.491 -30.846 1.00 87.94 85 PHE A C 1
ATOM 698 O O . PHE A 1 85 ? 35.623 5.343 -29.927 1.00 87.94 85 PHE A O 1
ATOM 705 N N . ARG A 1 86 ? 33.950 6.512 -30.877 1.00 89.94 86 ARG A N 1
ATOM 706 C CA . ARG A 1 86 ? 33.919 7.546 -29.831 1.00 89.94 86 ARG A CA 1
ATOM 707 C C . ARG A 1 86 ? 33.548 6.991 -28.457 1.00 89.94 86 ARG A C 1
ATOM 709 O O . ARG A 1 86 ? 34.149 7.408 -27.469 1.00 89.94 86 ARG A O 1
ATOM 716 N N . ALA A 1 87 ? 32.616 6.042 -28.389 1.00 85.25 87 ALA A N 1
ATOM 717 C CA . ALA A 1 87 ? 32.244 5.368 -27.147 1.00 85.25 87 ALA A CA 1
ATOM 718 C C . ALA A 1 87 ? 33.431 4.590 -26.554 1.00 85.25 87 ALA A C 1
ATOM 720 O O . ALA A 1 87 ? 33.755 4.764 -25.380 1.00 85.25 87 ALA A O 1
ATOM 721 N N . ASN A 1 88 ? 34.144 3.822 -27.386 1.00 87.25 88 ASN A N 1
ATOM 722 C CA . ASN A 1 88 ? 35.352 3.104 -26.973 1.00 87.25 88 ASN A CA 1
ATOM 723 C C . ASN A 1 88 ? 36.475 4.057 -26.537 1.00 87.25 88 ASN A C 1
ATOM 725 O O . ASN A 1 88 ? 37.148 3.800 -25.543 1.00 87.25 88 ASN A O 1
ATOM 729 N N . TRP A 1 89 ? 36.664 5.180 -27.237 1.00 87.94 89 TRP A N 1
ATOM 730 C CA . TRP A 1 89 ? 37.650 6.194 -26.855 1.00 87.94 89 TRP A CA 1
ATOM 731 C C . TRP A 1 89 ? 37.316 6.853 -25.512 1.00 87.94 89 TRP A C 1
ATOM 733 O O . TRP A 1 89 ? 38.200 7.073 -24.686 1.00 87.94 89 TRP A O 1
ATOM 743 N N . ARG A 1 90 ? 36.033 7.148 -25.263 1.00 86.38 90 ARG A N 1
ATOM 744 C CA . ARG A 1 90 ? 35.557 7.652 -23.967 1.00 86.38 90 ARG A CA 1
ATOM 745 C C . ARG A 1 90 ? 35.858 6.652 -22.849 1.00 86.38 90 ARG A C 1
ATOM 747 O O . ARG A 1 90 ? 36.468 7.047 -21.861 1.00 86.38 90 ARG A O 1
ATOM 754 N N . ALA A 1 91 ? 35.501 5.381 -23.037 1.00 83.19 91 ALA A N 1
ATOM 755 C CA . ALA A 1 91 ? 35.762 4.323 -22.061 1.00 83.19 91 ALA A CA 1
ATOM 756 C C . ALA A 1 91 ? 37.266 4.149 -21.790 1.00 83.19 91 ALA A C 1
ATOM 758 O O . ALA A 1 91 ? 37.685 4.067 -20.639 1.00 83.19 91 ALA A O 1
ATOM 759 N N . TYR A 1 92 ? 38.097 4.180 -22.835 1.00 85.75 92 TYR A N 1
ATOM 760 C CA . TYR A 1 92 ? 39.551 4.106 -22.695 1.00 85.75 92 TYR A CA 1
ATOM 761 C C . TYR A 1 92 ? 40.119 5.272 -21.872 1.00 85.75 92 TYR A C 1
ATOM 763 O O . TYR A 1 92 ? 40.881 5.049 -20.933 1.00 85.75 92 TYR A O 1
ATOM 771 N N . ARG A 1 93 ? 39.694 6.514 -22.155 1.00 85.31 93 ARG A N 1
ATOM 772 C CA . ARG A 1 93 ? 40.091 7.692 -21.361 1.00 85.31 93 ARG A CA 1
ATOM 773 C C . ARG A 1 93 ? 39.659 7.584 -19.897 1.00 85.31 93 ARG A C 1
ATOM 775 O O . ARG A 1 93 ? 40.417 7.975 -19.017 1.00 85.31 93 ARG A O 1
ATOM 782 N N . GLN A 1 94 ? 38.477 7.032 -19.635 1.00 82.00 94 GLN A N 1
ATOM 783 C CA . GLN A 1 94 ? 37.964 6.823 -18.280 1.00 82.00 94 GLN A CA 1
ATOM 784 C C . GLN A 1 94 ? 38.799 5.796 -17.498 1.00 82.00 94 GLN A C 1
ATOM 786 O O . GLN A 1 94 ? 39.136 6.034 -16.341 1.00 82.00 94 GLN A O 1
ATOM 791 N N . VAL A 1 95 ? 39.197 4.690 -18.138 1.00 84.31 95 VAL A N 1
ATOM 792 C CA . VAL A 1 95 ? 40.092 3.686 -17.535 1.00 84.31 95 VAL A CA 1
ATOM 793 C C . VAL A 1 95 ? 41.467 4.284 -17.229 1.00 84.31 95 VAL A C 1
ATOM 795 O O . VAL A 1 95 ? 41.990 4.056 -16.139 1.00 84.31 95 VAL A O 1
ATOM 798 N N . LEU A 1 96 ? 42.037 5.067 -18.154 1.00 85.88 96 LEU A N 1
ATOM 799 C CA . LEU A 1 96 ? 43.323 5.740 -17.942 1.00 85.88 96 LEU A CA 1
ATOM 800 C C . LEU A 1 96 ? 43.274 6.739 -16.779 1.00 85.88 96 LEU A C 1
ATOM 802 O O . LEU A 1 96 ? 44.202 6.769 -15.979 1.00 85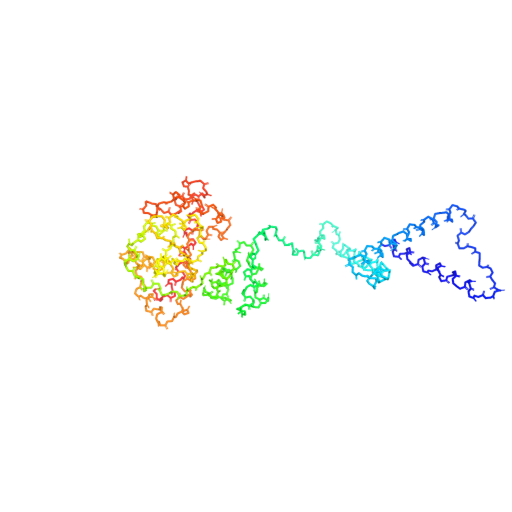.88 96 LEU A O 1
ATOM 806 N N . ALA A 1 97 ? 42.193 7.513 -16.652 1.00 82.94 97 ALA A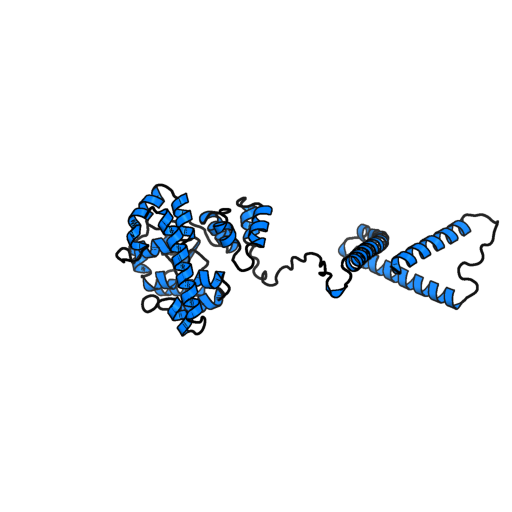 N 1
ATOM 807 C CA . ALA A 1 97 ? 42.026 8.473 -15.559 1.00 82.94 97 ALA A CA 1
ATOM 808 C C . ALA A 1 97 ? 41.899 7.801 -14.176 1.00 82.94 97 ALA A C 1
ATOM 810 O O . ALA A 1 97 ? 42.353 8.355 -13.181 1.00 82.94 97 ALA A O 1
ATOM 811 N N . ILE A 1 98 ? 41.294 6.609 -14.105 1.00 80.75 98 ILE A N 1
ATOM 812 C CA . ILE A 1 98 ? 41.063 5.867 -12.850 1.00 80.75 98 ILE A CA 1
ATOM 813 C C . ILE A 1 98 ? 42.254 4.953 -12.488 1.00 80.75 98 ILE A C 1
ATOM 815 O O . ILE A 1 98 ? 42.384 4.517 -11.344 1.00 80.75 98 ILE A O 1
ATOM 819 N N . GLY A 1 99 ? 43.132 4.635 -13.445 1.00 76.62 99 GLY A N 1
ATOM 820 C CA . GLY A 1 99 ? 44.342 3.830 -13.230 1.00 76.62 99 GLY A CA 1
ATOM 821 C C . GLY A 1 99 ? 44.097 2.333 -12.982 1.00 76.62 99 GLY A C 1
ATOM 822 O O . GLY A 1 99 ? 45.045 1.576 -12.785 1.00 76.62 99 GLY A O 1
ATOM 823 N N . SER A 1 100 ? 42.842 1.865 -12.994 1.00 74.69 100 SER A N 1
ATOM 824 C CA . SER A 1 100 ? 42.498 0.446 -12.849 1.00 74.69 100 SER A CA 1
ATOM 825 C C . SER A 1 100 ? 41.183 0.100 -13.544 1.00 74.69 100 SER A C 1
ATOM 827 O O . SER A 1 100 ? 40.128 0.634 -13.207 1.00 74.69 100 SER A O 1
ATOM 829 N N . ALA A 1 101 ? 41.226 -0.871 -14.460 1.00 67.19 101 ALA A N 1
ATOM 830 C CA . ALA A 1 101 ? 40.050 -1.335 -15.197 1.00 67.19 101 ALA A CA 1
ATOM 831 C C . ALA A 1 101 ? 38.973 -1.984 -14.303 1.00 67.19 101 ALA A C 1
ATOM 833 O O . ALA A 1 101 ? 37.799 -1.944 -14.651 1.00 67.19 101 ALA A O 1
ATOM 834 N N . ARG A 1 102 ? 39.338 -2.542 -13.135 1.00 67.19 102 ARG A N 1
ATOM 835 C CA . ARG A 1 102 ? 38.373 -3.181 -12.213 1.00 67.19 102 ARG A CA 1
ATOM 836 C C . ARG A 1 102 ? 37.527 -2.185 -11.415 1.00 67.19 102 ARG A C 1
ATOM 838 O O . ARG A 1 102 ? 36.519 -2.585 -10.849 1.00 67.19 102 ARG A O 1
ATOM 845 N N . LYS A 1 103 ? 37.944 -0.917 -11.342 1.00 64.88 103 LYS A N 1
ATOM 846 C CA . LYS A 1 103 ? 37.253 0.142 -10.585 1.00 64.88 103 LYS A CA 1
ATOM 847 C C . LYS A 1 103 ? 36.328 0.997 -11.451 1.00 64.88 103 LYS A C 1
ATOM 849 O O . LYS A 1 103 ? 35.624 1.853 -10.926 1.00 64.88 103 LYS A O 1
ATOM 854 N N . VAL A 1 104 ? 36.331 0.791 -12.768 1.00 71.12 104 VAL A N 1
ATOM 855 C CA . VAL A 1 104 ? 35.436 1.512 -13.671 1.00 71.12 104 VAL A CA 1
ATOM 856 C C . VAL A 1 104 ? 34.045 0.910 -13.526 1.00 71.12 104 VAL A C 1
ATOM 858 O O . VAL A 1 104 ? 33.791 -0.198 -13.997 1.00 71.12 104 VAL A O 1
ATOM 861 N N . ALA A 1 105 ? 33.157 1.634 -12.843 1.00 59.22 105 ALA A N 1
ATOM 862 C CA . ALA A 1 105 ? 31.744 1.295 -12.802 1.00 59.22 105 ALA A CA 1
ATOM 863 C C . ALA A 1 105 ? 31.237 1.204 -14.244 1.00 59.22 105 ALA A C 1
ATOM 865 O O . ALA A 1 105 ? 31.413 2.131 -15.039 1.00 59.22 105 ALA A O 1
ATOM 866 N N . TRP A 1 106 ? 30.674 0.053 -14.600 1.00 62.22 106 TRP A N 1
ATOM 867 C CA . TRP A 1 106 ? 30.137 -0.151 -15.932 1.00 62.22 106 TRP A CA 1
ATOM 868 C C . TRP A 1 106 ? 28.954 0.812 -16.125 1.00 62.22 106 TRP A C 1
ATOM 870 O O . TRP A 1 106 ? 27.909 0.658 -15.495 1.00 62.22 106 TRP A O 1
ATOM 880 N N . ASP A 1 107 ? 29.123 1.781 -17.022 1.00 56.62 107 ASP A N 1
ATOM 881 C CA . ASP A 1 107 ? 28.097 2.722 -17.483 1.00 56.62 107 ASP A CA 1
ATOM 882 C C . ASP A 1 107 ? 27.138 1.956 -18.418 1.00 56.62 107 ASP A C 1
ATOM 884 O O . ASP A 1 107 ? 27.253 2.009 -19.646 1.00 56.62 107 ASP A O 1
ATOM 888 N N . LYS A 1 108 ? 26.263 1.104 -17.848 1.00 58.88 108 LYS A N 1
ATOM 889 C CA . LYS A 1 108 ? 25.173 0.484 -18.624 1.00 58.88 108 LYS A CA 1
ATOM 890 C C . LYS A 1 108 ? 24.319 1.661 -19.058 1.00 58.88 108 LYS A C 1
ATOM 892 O O . LYS A 1 108 ? 24.080 2.560 -18.259 1.00 58.88 108 LYS A O 1
ATOM 897 N N . THR A 1 109 ? 23.811 1.632 -20.287 1.00 49.28 109 THR A N 1
ATOM 898 C CA . THR A 1 109 ? 22.592 2.385 -20.595 1.00 49.28 109 THR A CA 1
ATOM 899 C C . THR A 1 109 ? 21.649 2.208 -19.411 1.00 49.28 109 THR A C 1
ATOM 901 O O . THR A 1 109 ? 21.461 1.064 -18.993 1.00 49.28 109 THR A O 1
ATOM 904 N N . THR A 1 110 ? 21.154 3.298 -18.812 1.00 42.53 110 THR A N 1
ATOM 905 C CA . THR A 1 110 ? 20.167 3.231 -17.729 1.00 42.53 110 THR A CA 1
ATOM 906 C C . THR A 1 110 ? 18.969 2.477 -18.277 1.00 42.53 110 THR A C 1
ATOM 908 O O . THR A 1 110 ? 18.105 3.024 -18.957 1.00 42.53 110 THR A O 1
ATOM 911 N N . HIS A 1 111 ? 18.988 1.167 -18.086 1.00 47.78 111 HIS A N 1
ATOM 912 C CA . HIS A 1 111 ? 17.943 0.285 -18.527 1.00 47.78 111 HIS A CA 1
ATOM 913 C C . HIS A 1 111 ? 16.881 0.405 -17.453 1.00 47.78 111 HIS A C 1
ATOM 915 O O . HIS A 1 111 ? 16.990 -0.200 -16.387 1.00 47.78 111 HIS A O 1
ATOM 921 N N . VAL A 1 112 ? 15.851 1.198 -17.738 1.00 40.97 112 VAL A N 1
ATOM 922 C CA . VAL A 1 112 ? 14.542 0.943 -17.149 1.00 40.97 112 VAL A CA 1
ATOM 923 C C . VAL A 1 112 ? 14.127 -0.405 -17.720 1.00 40.97 112 VAL A C 1
ATOM 925 O O . VAL A 1 112 ? 13.581 -0.499 -18.817 1.00 40.97 112 VAL A O 1
ATOM 928 N N . PHE A 1 113 ? 14.508 -1.481 -17.038 1.00 35.34 113 PHE A N 1
ATOM 929 C CA . PHE A 1 113 ? 13.915 -2.773 -17.317 1.00 35.34 113 PHE A CA 1
ATOM 930 C C . PHE A 1 113 ? 12.422 -2.604 -17.026 1.00 35.34 113 PHE A C 1
ATOM 932 O O . PHE A 1 113 ? 12.098 -2.196 -15.907 1.00 35.34 113 PHE A O 1
ATOM 939 N N . PRO A 1 114 ? 11.506 -2.892 -17.970 1.00 40.84 114 PRO A N 1
ATOM 940 C CA . PRO A 1 114 ? 10.144 -3.180 -17.566 1.00 40.84 114 PRO A CA 1
ATOM 941 C C . PRO A 1 114 ? 10.281 -4.375 -16.627 1.00 40.84 114 PRO A C 1
ATOM 943 O O . PRO A 1 114 ? 10.652 -5.474 -17.047 1.00 40.84 114 PRO A O 1
ATOM 946 N N . SER A 1 115 ? 10.153 -4.135 -15.324 1.00 40.38 115 SER A N 1
ATOM 947 C CA . SER A 1 115 ? 10.229 -5.206 -14.348 1.00 40.38 115 SER A CA 1
ATOM 948 C C . SER A 1 115 ? 9.166 -6.216 -14.758 1.00 40.38 115 SER A C 1
ATOM 950 O O . SER A 1 115 ? 8.022 -5.854 -15.012 1.00 40.38 115 SER A O 1
ATOM 952 N N . VAL A 1 116 ? 9.521 -7.493 -14.855 1.00 44.34 116 VAL A N 1
ATOM 953 C CA . VAL A 1 116 ? 8.574 -8.564 -15.220 1.00 44.34 116 VAL A CA 1
ATOM 954 C C . VAL A 1 116 ? 7.445 -8.703 -14.162 1.00 44.34 116 VAL A C 1
ATOM 956 O O . VAL A 1 116 ? 6.460 -9.409 -14.362 1.00 44.34 116 VAL A O 1
ATOM 959 N N . ALA A 1 117 ? 7.523 -7.936 -13.064 1.00 44.47 117 ALA A N 1
ATOM 960 C CA . ALA A 1 117 ? 6.431 -7.665 -12.128 1.00 44.47 117 ALA A CA 1
ATOM 961 C C . ALA A 1 117 ? 5.291 -6.789 -12.709 1.00 44.47 117 ALA A C 1
ATOM 963 O O . ALA A 1 117 ? 4.218 -6.717 -12.118 1.00 44.47 117 ALA A O 1
ATOM 964 N N . SER A 1 118 ? 5.476 -6.176 -13.882 1.00 41.22 118 SER A N 1
ATOM 965 C CA . SER A 1 118 ? 4.434 -5.493 -14.670 1.00 41.22 118 SER A CA 1
ATOM 966 C C . SER A 1 118 ? 3.630 -6.459 -15.556 1.00 41.22 118 SER A C 1
ATOM 968 O O . SER A 1 118 ? 3.201 -6.128 -16.655 1.00 41.22 118 SER A O 1
ATOM 970 N N . SER A 1 119 ? 3.405 -7.684 -15.077 1.00 38.44 119 SER A N 1
ATOM 971 C CA . SER A 1 119 ? 2.450 -8.634 -15.670 1.00 38.44 119 SER A CA 1
ATOM 972 C C . SER A 1 119 ? 1.014 -8.430 -15.171 1.00 38.44 119 SER A C 1
ATOM 974 O O . SER A 1 119 ? 0.106 -9.144 -15.586 1.00 38.44 119 SER A O 1
ATOM 976 N N . THR A 1 120 ? 0.772 -7.414 -14.341 1.00 49.16 120 THR A N 1
ATOM 977 C CA . THR A 1 120 ? -0.565 -6.824 -14.218 1.00 49.16 120 THR A CA 1
ATOM 978 C C . THR A 1 120 ? -0.525 -5.528 -15.010 1.00 49.16 120 THR A C 1
ATOM 980 O O . THR A 1 120 ? 0.367 -4.719 -14.772 1.00 49.16 120 THR A O 1
ATOM 983 N N . GLY A 1 121 ? -1.431 -5.327 -15.969 1.00 54.03 121 GLY A N 1
ATOM 984 C CA . GLY A 1 121 ? -1.529 -4.109 -16.791 1.00 54.03 121 GLY A CA 1
ATOM 985 C C . GLY A 1 121 ? -1.909 -2.844 -16.006 1.00 54.03 121 GLY A C 1
ATOM 986 O O . GLY A 1 121 ? -2.623 -1.992 -16.518 1.00 54.03 121 GLY A O 1
ATOM 987 N N . ARG A 1 122 ? -1.483 -2.740 -14.745 1.00 68.25 122 ARG A N 1
ATOM 988 C CA . ARG A 1 122 ? -1.734 -1.623 -13.845 1.00 68.25 122 ARG A CA 1
ATOM 989 C C . ARG A 1 122 ? -0.703 -0.537 -14.107 1.00 68.25 122 ARG A C 1
ATOM 991 O O . ARG A 1 122 ? 0.502 -0.796 -14.115 1.00 68.25 122 ARG A O 1
ATOM 998 N N . ARG A 1 123 ? -1.183 0.688 -14.306 1.00 80.75 123 ARG A N 1
ATOM 999 C CA . ARG A 1 123 ? -0.325 1.864 -14.464 1.00 80.75 123 ARG A CA 1
ATOM 1000 C C . ARG A 1 123 ? 0.494 2.083 -13.179 1.00 80.75 123 ARG A C 1
ATOM 1002 O O . ARG A 1 123 ? -0.010 1.845 -12.078 1.00 80.75 123 ARG A O 1
ATOM 1009 N N . PRO A 1 124 ? 1.772 2.481 -13.275 1.00 86.19 124 PRO A N 1
ATOM 1010 C CA . PRO A 1 124 ? 2.578 2.761 -12.093 1.00 86.19 124 PRO A CA 1
ATOM 1011 C C . PRO A 1 124 ? 2.005 3.964 -11.332 1.00 86.19 124 PRO A C 1
ATOM 1013 O O . PRO A 1 124 ? 1.647 4.967 -11.942 1.00 86.19 124 PRO A O 1
ATOM 1016 N N . LEU A 1 125 ? 1.963 3.874 -9.998 1.00 89.06 125 LEU A N 1
ATOM 1017 C CA . LEU A 1 125 ? 1.336 4.881 -9.128 1.00 89.06 125 LEU A CA 1
ATOM 1018 C C . LEU A 1 125 ? 1.906 6.288 -9.356 1.00 89.06 125 LEU A C 1
ATOM 1020 O O . LEU A 1 125 ? 1.158 7.252 -9.429 1.00 89.06 125 LEU A O 1
ATOM 1024 N N . GLY A 1 126 ? 3.226 6.397 -9.530 1.00 89.94 126 GLY A N 1
ATOM 1025 C CA . GLY A 1 126 ? 3.877 7.678 -9.805 1.00 89.94 126 GLY A CA 1
ATOM 1026 C C . GLY A 1 126 ? 3.409 8.335 -11.105 1.00 89.94 126 GLY A C 1
ATOM 1027 O O . GLY A 1 126 ? 3.281 9.549 -11.146 1.00 89.94 126 GLY A O 1
ATOM 1028 N N . GLN A 1 127 ? 3.101 7.548 -12.142 1.00 89.06 127 GLN A N 1
ATOM 1029 C CA . GLN A 1 127 ? 2.566 8.096 -13.391 1.00 89.06 127 GLN A CA 1
ATOM 1030 C C . GLN A 1 127 ? 1.129 8.581 -13.206 1.00 89.06 127 GLN A C 1
ATOM 1032 O O . GLN A 1 127 ? 0.786 9.631 -13.723 1.00 89.06 127 GLN A O 1
ATOM 1037 N N . ILE A 1 128 ? 0.315 7.849 -12.439 1.00 91.81 128 ILE A N 1
ATOM 1038 C CA . ILE A 1 128 ? -1.055 8.267 -12.112 1.00 91.81 128 ILE A CA 1
ATOM 1039 C C . ILE A 1 128 ? -1.032 9.613 -11.377 1.00 91.81 128 ILE A C 1
ATOM 1041 O O . ILE A 1 128 ? -1.739 10.530 -11.774 1.00 91.81 128 ILE A O 1
ATOM 1045 N N . LEU A 1 129 ? -0.154 9.770 -10.381 1.00 92.81 129 LEU A N 1
ATOM 1046 C CA . LEU A 1 129 ? 0.002 11.030 -9.643 1.00 92.81 129 LEU A CA 1
ATOM 1047 C C . LEU A 1 129 ? 0.469 12.198 -10.534 1.00 92.81 129 LEU A C 1
ATOM 1049 O O . LEU A 1 129 ? 0.046 13.331 -10.323 1.00 92.81 129 LEU A O 1
ATOM 1053 N N . ILE A 1 130 ? 1.313 11.937 -11.540 1.00 92.69 130 ILE A N 1
ATOM 1054 C CA . ILE A 1 130 ? 1.716 12.950 -12.532 1.00 92.69 130 ILE A CA 1
ATOM 1055 C C . ILE A 1 130 ? 0.552 13.305 -13.458 1.00 92.69 130 ILE A C 1
ATOM 1057 O O . ILE A 1 130 ? 0.307 14.481 -13.714 1.00 92.69 130 ILE A O 1
ATOM 1061 N N . ASP A 1 131 ? -0.169 12.301 -13.956 1.00 90.75 131 ASP A N 1
ATOM 1062 C CA . ASP A 1 131 ? -1.280 12.492 -14.892 1.00 90.75 131 ASP A CA 1
ATOM 1063 C C . ASP A 1 131 ? -2.454 13.237 -14.227 1.00 90.75 131 ASP A C 1
ATOM 1065 O O . ASP A 1 131 ? -3.144 14.011 -14.887 1.00 90.75 131 ASP A O 1
ATOM 1069 N N . GLN A 1 132 ? -2.638 13.059 -12.914 1.00 91.00 132 GLN A N 1
ATOM 1070 C CA . GLN A 1 132 ? -3.578 13.822 -12.084 1.00 91.00 132 GLN A CA 1
ATOM 1071 C C . GLN A 1 132 ? -3.075 15.237 -11.735 1.00 91.00 132 GLN A C 1
ATOM 1073 O O . GLN A 1 132 ? -3.823 16.028 -11.167 1.00 91.00 132 GLN A O 1
ATOM 1078 N N . GLY A 1 133 ? -1.824 15.575 -12.065 1.00 91.31 133 GLY A N 1
ATOM 1079 C CA . GLY A 1 133 ? -1.223 16.880 -11.781 1.00 91.31 133 GLY A CA 1
ATOM 1080 C C . GLY A 1 133 ? -0.842 17.105 -10.315 1.00 91.31 133 GLY A C 1
ATOM 1081 O O . GLY A 1 133 ? -0.563 18.242 -9.945 1.00 91.31 133 GLY A O 1
ATOM 1082 N N . VAL A 1 134 ? -0.819 16.047 -9.497 1.00 92.88 134 VAL A N 1
ATOM 1083 C CA . VAL A 1 134 ? -0.504 16.117 -8.061 1.00 92.88 134 VAL A CA 1
ATOM 1084 C C . VAL A 1 134 ? 0.995 16.315 -7.841 1.00 92.88 134 VAL A C 1
ATOM 1086 O O . VAL A 1 134 ? 1.404 17.091 -6.985 1.00 92.88 134 VAL A O 1
ATOM 1089 N N . ILE A 1 135 ? 1.825 15.620 -8.625 1.00 93.25 135 ILE A N 1
ATOM 1090 C CA . ILE A 1 135 ? 3.286 15.726 -8.545 1.00 93.25 135 ILE A CA 1
ATOM 1091 C C . ILE A 1 135 ? 3.901 15.968 -9.918 1.00 93.25 135 ILE A C 1
ATOM 1093 O O . ILE A 1 135 ? 3.385 15.558 -10.957 1.00 93.25 135 ILE A O 1
ATOM 1097 N N . THR A 1 136 ? 5.080 16.568 -9.919 1.00 92.88 136 THR A N 1
ATOM 1098 C CA . THR A 1 136 ? 5.933 16.718 -11.094 1.00 92.88 136 THR A CA 1
ATOM 1099 C C . THR A 1 136 ? 6.854 15.509 -11.286 1.00 92.88 136 THR A C 1
ATOM 1101 O O . THR A 1 136 ? 7.147 14.747 -10.361 1.00 92.88 136 THR A O 1
ATOM 1104 N N . GLN A 1 137 ? 7.410 15.363 -12.494 1.00 90.06 137 GLN A N 1
ATOM 1105 C CA . GLN A 1 137 ? 8.428 14.343 -12.783 1.00 90.06 137 GLN A CA 1
ATOM 1106 C C . GLN A 1 137 ? 9.656 14.457 -11.858 1.00 90.06 137 GLN A C 1
ATOM 1108 O O . GLN A 1 137 ? 10.264 13.444 -11.510 1.00 90.06 137 GLN A O 1
ATOM 1113 N N . LEU A 1 138 ? 10.023 15.683 -11.461 1.00 89.38 138 LEU A N 1
ATOM 1114 C CA . LEU A 1 138 ? 11.151 15.937 -10.562 1.00 89.38 138 LEU A CA 1
ATOM 1115 C C . LEU A 1 138 ? 10.850 15.468 -9.136 1.00 89.38 138 LEU A C 1
ATOM 1117 O O . LEU A 1 138 ? 11.691 14.813 -8.527 1.00 89.38 138 LEU A O 1
ATOM 1121 N N . GLU A 1 139 ? 9.654 15.745 -8.621 1.00 89.06 139 GLU A N 1
ATOM 1122 C CA . GLU A 1 139 ? 9.219 15.286 -7.294 1.00 89.06 139 GLU A CA 1
ATOM 1123 C C . GLU A 1 139 ? 9.100 13.763 -7.243 1.00 89.06 139 GLU A C 1
ATOM 1125 O O . GLU A 1 139 ? 9.570 13.139 -6.290 1.00 89.06 139 GLU A O 1
ATOM 1130 N N . LEU A 1 140 ? 8.586 13.139 -8.311 1.00 89.38 140 LEU A N 1
ATOM 1131 C CA . LEU A 1 140 ? 8.582 11.683 -8.425 1.00 89.38 140 LEU A CA 1
ATOM 1132 C C . LEU A 1 140 ? 10.006 11.114 -8.374 1.00 89.38 140 LEU A C 1
ATOM 1134 O O . LEU A 1 140 ? 10.250 10.123 -7.685 1.00 89.38 140 LEU A O 1
ATOM 1138 N N . GLN A 1 141 ? 10.959 11.733 -9.077 1.00 87.50 141 GLN A N 1
ATOM 1139 C CA . GLN A 1 141 ? 12.353 11.296 -9.052 1.00 87.50 141 GLN A CA 1
ATOM 1140 C C . GLN A 1 141 ? 12.969 11.440 -7.651 1.00 87.50 141 GLN A C 1
ATOM 1142 O O . GLN A 1 141 ? 13.588 10.493 -7.165 1.00 87.50 141 GLN A O 1
ATOM 1147 N N . GLN A 1 142 ? 12.742 12.567 -6.971 1.00 86.50 142 GLN A N 1
ATOM 1148 C CA . GLN A 1 142 ? 13.193 12.777 -5.589 1.00 86.50 142 GLN A CA 1
ATOM 1149 C C . GLN A 1 142 ? 12.597 11.741 -4.626 1.00 86.50 142 GLN A C 1
ATOM 1151 O O . GLN A 1 142 ? 13.302 11.203 -3.767 1.00 86.50 142 GLN A O 1
ATOM 1156 N N . GLY A 1 143 ? 11.308 11.431 -4.788 1.00 85.69 143 GLY A N 1
ATOM 1157 C CA . GLY A 1 143 ? 10.639 10.372 -4.044 1.00 85.69 143 GLY A CA 1
ATOM 1158 C C . GLY A 1 143 ? 11.300 9.016 -4.287 1.00 85.69 143 GLY A C 1
ATOM 1159 O O . GLY A 1 143 ? 11.629 8.318 -3.329 1.00 85.69 143 GLY A O 1
ATOM 1160 N N . LEU A 1 144 ? 11.556 8.646 -5.546 1.00 85.31 144 LEU A N 1
ATOM 1161 C CA . LEU A 1 144 ? 12.171 7.364 -5.917 1.00 85.31 144 LEU A CA 1
ATOM 1162 C C . LEU A 1 144 ? 13.595 7.209 -5.370 1.00 85.31 144 LEU A C 1
ATOM 1164 O O . LEU A 1 144 ? 13.947 6.125 -4.908 1.00 85.31 144 LEU A O 1
ATOM 1168 N N . GLU A 1 145 ? 14.392 8.279 -5.366 1.00 84.62 145 GLU A N 1
ATOM 1169 C CA . GLU A 1 145 ? 15.748 8.284 -4.801 1.00 84.62 145 GLU A CA 1
ATOM 1170 C C . GLU A 1 145 ? 15.742 8.008 -3.288 1.00 84.62 145 GLU A C 1
ATOM 1172 O O . GLU A 1 145 ? 16.588 7.266 -2.783 1.00 84.62 145 GLU A O 1
ATOM 1177 N N . LYS A 1 146 ? 14.750 8.540 -2.563 1.00 81.00 146 LYS A N 1
ATOM 1178 C CA . LYS A 1 146 ? 14.577 8.303 -1.121 1.00 81.00 146 LYS A CA 1
ATOM 1179 C C . LYS A 1 146 ? 13.877 6.977 -0.797 1.00 81.00 146 LYS A C 1
ATOM 1181 O O . LYS A 1 146 ? 14.098 6.418 0.275 1.00 81.00 146 LYS A O 1
ATOM 1186 N N . SER A 1 147 ? 13.095 6.425 -1.725 1.00 71.69 147 SER A N 1
ATOM 1187 C CA . SER A 1 147 ? 12.249 5.233 -1.529 1.00 71.69 147 SER A CA 1
ATOM 1188 C C . SER A 1 147 ? 12.998 3.894 -1.587 1.00 71.69 147 SER A C 1
ATOM 1190 O O . SER A 1 147 ? 12.380 2.870 -1.861 1.00 71.69 147 SER A O 1
ATOM 1192 N N . SER A 1 148 ? 14.313 3.851 -1.325 1.00 61.25 148 SER A N 1
ATOM 1193 C CA . SER A 1 148 ? 15.180 2.680 -1.590 1.00 61.25 148 SER A CA 1
ATOM 1194 C C . SER A 1 148 ? 14.676 1.326 -1.050 1.00 61.25 148 SER A C 1
ATOM 1196 O O . SER A 1 148 ? 15.089 0.282 -1.560 1.00 61.25 148 SER A O 1
ATOM 1198 N N . ARG A 1 149 ? 13.780 1.323 -0.048 1.00 61.66 149 ARG A N 1
ATOM 1199 C CA . ARG A 1 149 ? 13.082 0.132 0.476 1.00 61.66 149 ARG A CA 1
ATOM 1200 C C . ARG A 1 149 ? 11.600 0.344 0.828 1.00 61.66 149 ARG A C 1
ATOM 1202 O O . ARG A 1 149 ? 10.998 -0.570 1.372 1.00 61.66 149 ARG A O 1
ATOM 1209 N N . GLN A 1 150 ? 11.018 1.512 0.552 1.00 65.12 150 GLN A N 1
ATOM 1210 C CA . GLN A 1 150 ? 9.642 1.858 0.942 1.00 65.12 150 GLN A CA 1
ATOM 1211 C C . GLN A 1 150 ? 8.740 2.021 -0.283 1.00 65.12 150 GLN A C 1
ATOM 1213 O O . GLN A 1 150 ? 9.207 2.251 -1.399 1.00 65.12 150 GLN A O 1
ATOM 1218 N N . ARG A 1 151 ? 7.419 1.918 -0.087 1.00 77.06 151 ARG A N 1
ATOM 1219 C CA . ARG A 1 151 ? 6.453 2.244 -1.145 1.00 77.06 151 ARG A CA 1
ATOM 1220 C C . ARG A 1 151 ? 6.513 3.746 -1.444 1.00 77.06 151 ARG A C 1
ATOM 1222 O O . ARG A 1 151 ? 6.320 4.552 -0.539 1.00 77.06 151 ARG A O 1
ATOM 1229 N N . ILE A 1 152 ? 6.676 4.098 -2.722 1.00 85.81 152 ILE A N 1
ATOM 1230 C CA . ILE A 1 152 ? 6.807 5.487 -3.201 1.00 85.81 152 ILE A CA 1
ATOM 1231 C C . ILE A 1 152 ? 5.729 6.428 -2.647 1.00 85.81 152 ILE A C 1
ATOM 1233 O O . ILE A 1 152 ? 6.050 7.525 -2.209 1.00 85.81 152 ILE A O 1
ATOM 1237 N N . GLY A 1 153 ? 4.469 5.979 -2.591 1.00 86.38 153 GLY A N 1
ATOM 1238 C CA . GLY A 1 153 ? 3.359 6.790 -2.085 1.00 86.38 153 GLY A CA 1
ATOM 1239 C C . GLY A 1 153 ? 3.559 7.241 -0.637 1.00 86.38 153 GLY A C 1
ATOM 1240 O O . GLY A 1 153 ? 3.370 8.408 -0.326 1.00 86.38 153 GLY A O 1
ATOM 1241 N N . ARG A 1 154 ? 4.044 6.351 0.238 1.00 83.38 154 ARG A N 1
ATOM 1242 C CA . ARG A 1 154 ? 4.326 6.679 1.644 1.00 83.38 154 ARG A CA 1
ATOM 1243 C C . ARG A 1 154 ? 5.485 7.667 1.762 1.00 83.38 154 ARG A C 1
ATOM 1245 O O . ARG A 1 154 ? 5.434 8.578 2.579 1.00 83.38 154 ARG A O 1
ATOM 1252 N N . THR A 1 155 ? 6.526 7.494 0.950 1.00 87.94 155 THR A N 1
ATOM 1253 C CA . THR A 1 155 ? 7.673 8.409 0.929 1.00 87.94 155 THR A CA 1
ATOM 1254 C C . THR A 1 155 ? 7.262 9.804 0.464 1.00 87.94 155 THR A C 1
ATOM 1256 O O . THR A 1 155 ? 7.628 10.775 1.118 1.00 87.94 155 THR A O 1
ATOM 1259 N N . LEU A 1 156 ? 6.453 9.910 -0.595 1.00 89.69 156 LEU A N 1
ATOM 1260 C CA . LEU A 1 156 ? 5.904 11.186 -1.066 1.00 89.69 156 LEU A CA 1
ATOM 1261 C C . LEU A 1 156 ? 5.018 11.852 -0.006 1.00 89.69 156 LEU A C 1
ATOM 1263 O O . LEU A 1 156 ? 5.135 13.054 0.221 1.00 89.69 156 LEU A O 1
ATOM 1267 N N . LEU A 1 157 ? 4.203 11.063 0.698 1.00 88.44 157 LEU A N 1
ATOM 1268 C CA . LEU A 1 157 ? 3.353 11.554 1.778 1.00 88.44 157 LEU A CA 1
ATOM 1269 C C . LEU A 1 157 ? 4.195 12.083 2.951 1.00 88.44 157 LEU A C 1
ATOM 1271 O O . LEU A 1 157 ? 4.002 13.210 3.393 1.00 88.44 157 LEU A O 1
ATOM 1275 N N . LYS A 1 158 ? 5.214 11.334 3.396 1.00 85.06 158 LYS A N 1
ATOM 1276 C CA . LYS A 1 158 ? 6.159 11.776 4.442 1.00 85.06 158 LYS A CA 1
ATOM 1277 C C . LYS A 1 158 ? 6.964 13.017 4.052 1.00 85.06 158 LYS A C 1
ATOM 1279 O O . LYS A 1 158 ? 7.423 13.749 4.922 1.00 85.06 158 LYS A O 1
ATOM 1284 N N . MET A 1 159 ? 7.175 13.237 2.757 1.00 86.06 159 MET A N 1
ATOM 1285 C CA . MET A 1 159 ? 7.831 14.435 2.234 1.00 86.06 159 MET A CA 1
ATOM 1286 C C . MET A 1 159 ? 6.882 15.637 2.128 1.00 86.06 159 MET A C 1
ATOM 1288 O O . MET A 1 159 ? 7.346 16.715 1.769 1.00 86.06 159 MET A O 1
ATOM 1292 N N . GLY A 1 160 ? 5.588 15.461 2.419 1.00 87.38 160 GLY A N 1
ATOM 1293 C CA . GLY A 1 160 ? 4.568 16.497 2.259 1.00 87.38 160 GLY A CA 1
ATOM 1294 C C . GLY A 1 160 ? 4.285 16.851 0.798 1.00 87.38 160 GLY A C 1
ATOM 1295 O O . GLY A 1 160 ? 3.775 17.931 0.531 1.00 87.38 160 GLY A O 1
ATOM 1296 N N . MET A 1 161 ? 4.655 15.979 -0.148 1.00 89.88 161 MET A N 1
ATOM 1297 C CA . MET A 1 161 ? 4.445 16.204 -1.585 1.00 89.88 161 MET A CA 1
ATOM 1298 C C . MET A 1 161 ? 3.043 15.810 -2.046 1.00 89.88 161 MET A C 1
ATOM 1300 O O . MET A 1 161 ? 2.600 16.283 -3.082 1.00 89.88 161 MET A O 1
ATOM 1304 N N . ILE A 1 162 ? 2.384 14.913 -1.309 1.00 92.44 162 ILE A N 1
ATOM 1305 C CA . ILE A 1 162 ? 1.014 14.464 -1.571 1.00 92.44 162 ILE A CA 1
ATOM 1306 C C . ILE A 1 162 ? 0.254 14.331 -0.253 1.00 92.44 162 ILE A C 1
ATOM 1308 O O . ILE A 1 162 ? 0.850 14.059 0.793 1.00 92.44 162 ILE A O 1
ATOM 1312 N N . THR A 1 163 ? -1.064 14.450 -0.321 1.00 91.44 163 THR A N 1
ATOM 1313 C CA . THR A 1 163 ? -1.996 14.208 0.786 1.00 91.44 163 THR A CA 1
ATOM 1314 C C . THR A 1 163 ? -2.436 12.739 0.857 1.00 91.44 163 THR A C 1
ATOM 1316 O O . THR A 1 163 ? -2.253 11.954 -0.080 1.00 91.44 163 THR A O 1
ATOM 1319 N N . THR A 1 164 ? -3.043 12.339 1.980 1.00 91.81 164 THR A N 1
ATOM 1320 C CA . THR A 1 164 ? -3.676 11.014 2.140 1.00 91.81 164 THR A CA 1
ATOM 1321 C C . THR A 1 164 ? -4.807 10.803 1.129 1.00 91.81 164 THR A C 1
ATOM 1323 O O . THR A 1 164 ? -4.963 9.691 0.617 1.00 91.81 164 THR A O 1
ATOM 1326 N N . VAL A 1 165 ? -5.560 11.861 0.820 1.00 93.62 165 VAL A N 1
ATOM 1327 C CA . VAL A 1 165 ? -6.662 11.880 -0.151 1.00 93.62 165 VAL A CA 1
ATOM 1328 C C . VAL A 1 165 ? -6.142 11.618 -1.564 1.00 93.62 165 VAL A C 1
ATOM 1330 O O . VAL A 1 165 ? -6.568 10.656 -2.201 1.00 93.62 165 VAL A O 1
ATOM 1333 N N . GLU A 1 166 ? -5.158 12.394 -2.027 1.00 94.12 166 GLU A N 1
ATOM 1334 C CA . GLU A 1 166 ? -4.566 12.240 -3.367 1.00 94.12 166 GLU A CA 1
ATOM 1335 C C . GLU A 1 166 ? -3.909 10.869 -3.550 1.00 94.12 166 GLU A C 1
ATOM 1337 O O . GLU A 1 166 ? -4.096 10.208 -4.574 1.00 94.12 166 GLU A O 1
ATOM 1342 N N . LEU A 1 167 ? -3.179 10.395 -2.533 1.00 93.56 167 LEU A N 1
ATOM 1343 C CA . LEU A 1 167 ? -2.585 9.061 -2.560 1.00 93.56 167 LEU A CA 1
ATOM 1344 C C . LEU A 1 167 ? -3.656 7.975 -2.724 1.00 93.56 167 LEU A C 1
ATOM 1346 O O . LEU A 1 167 ? -3.476 7.032 -3.496 1.00 93.56 167 LEU A O 1
ATOM 1350 N N . SER A 1 168 ? -4.761 8.098 -1.993 1.00 93.94 168 SER A N 1
ATOM 1351 C CA . SER A 1 168 ? -5.828 7.097 -1.982 1.00 93.94 168 SER A CA 1
ATOM 1352 C C . SER A 1 168 ? -6.628 7.111 -3.281 1.00 93.94 168 SER A C 1
ATOM 1354 O O . SER A 1 168 ? -6.908 6.042 -3.820 1.00 93.94 168 SER A O 1
ATOM 1356 N N . ALA A 1 169 ? -6.889 8.290 -3.851 1.00 94.69 169 ALA A N 1
ATOM 1357 C CA . ALA A 1 169 ? -7.493 8.432 -5.174 1.00 94.69 169 ALA A CA 1
ATOM 1358 C C . ALA A 1 169 ? -6.617 7.801 -6.272 1.00 94.69 169 ALA A C 1
ATOM 1360 O O . ALA A 1 169 ? -7.105 7.032 -7.102 1.00 94.69 169 ALA A O 1
ATOM 1361 N N . ALA A 1 170 ? -5.302 8.042 -6.242 1.00 93.94 170 ALA A N 1
ATOM 1362 C CA . ALA A 1 170 ? -4.369 7.431 -7.188 1.00 93.94 170 ALA A CA 1
ATOM 1363 C C . ALA A 1 170 ? -4.269 5.901 -7.024 1.00 93.94 170 ALA A C 1
ATOM 1365 O O . ALA A 1 170 ? -4.161 5.171 -8.014 1.00 93.94 170 ALA A O 1
ATOM 1366 N N . LEU A 1 171 ? -4.324 5.388 -5.788 1.00 92.06 171 LEU A N 1
ATOM 1367 C CA . LEU A 1 171 ? -4.365 3.945 -5.514 1.00 92.06 171 LEU A CA 1
ATOM 1368 C C . LEU A 1 171 ? -5.665 3.298 -6.006 1.00 92.06 171 LEU A C 1
ATOM 1370 O O . LEU A 1 171 ? -5.619 2.182 -6.528 1.00 92.06 171 LEU A O 1
ATOM 1374 N N . ALA A 1 172 ? -6.794 3.991 -5.862 1.00 93.56 172 ALA A N 1
ATOM 1375 C CA . ALA A 1 172 ? -8.096 3.553 -6.347 1.00 93.56 172 ALA A CA 1
ATOM 1376 C C . ALA A 1 172 ? -8.100 3.432 -7.881 1.00 93.56 172 ALA A C 1
ATOM 1378 O O . ALA A 1 172 ? -8.406 2.362 -8.410 1.00 93.56 172 ALA A O 1
ATOM 1379 N N . GLU A 1 173 ? -7.611 4.460 -8.590 1.00 92.81 173 GLU A N 1
ATOM 1380 C CA . GLU A 1 173 ? -7.443 4.432 -10.052 1.00 92.81 173 GLU A CA 1
ATOM 1381 C C . GLU A 1 173 ? -6.494 3.308 -10.493 1.00 92.81 173 GLU A C 1
ATOM 1383 O O . GLU A 1 173 ? -6.777 2.572 -11.438 1.00 92.81 173 GLU A O 1
ATOM 1388 N N . GLN A 1 174 ? -5.375 3.116 -9.785 1.00 89.69 174 GLN A N 1
ATOM 1389 C CA . GLN A 1 174 ? -4.419 2.053 -10.101 1.00 89.69 174 GLN A CA 1
ATOM 1390 C C . GLN A 1 174 ? -5.043 0.651 -10.037 1.00 89.69 174 GLN A C 1
ATOM 1392 O O . GLN A 1 174 ? -4.603 -0.270 -10.739 1.00 89.69 174 GLN A O 1
ATOM 1397 N N . GLN A 1 175 ? -6.000 0.465 -9.130 1.00 88.56 175 GLN A N 1
ATOM 1398 C CA . GLN A 1 175 ? -6.585 -0.829 -8.798 1.00 88.56 175 GLN A CA 1
ATOM 1399 C C . GLN A 1 175 ? -7.954 -1.054 -9.439 1.00 88.56 175 GLN A C 1
ATOM 1401 O O . GLN A 1 175 ? -8.462 -2.168 -9.309 1.00 88.56 175 GLN A O 1
ATOM 1406 N N . ASP A 1 176 ? -8.486 -0.058 -10.155 1.00 90.56 176 ASP A N 1
ATOM 1407 C CA . ASP A 1 176 ? -9.838 -0.055 -10.724 1.00 90.56 176 ASP A CA 1
ATOM 1408 C C . ASP A 1 176 ? -10.914 -0.249 -9.637 1.00 90.56 176 ASP A C 1
ATOM 1410 O O . ASP A 1 176 ? -11.782 -1.118 -9.711 1.00 90.56 176 ASP A O 1
ATOM 1414 N N . ILE A 1 177 ? -10.782 0.521 -8.551 1.00 93.94 177 ILE A N 1
ATOM 1415 C CA . ILE A 1 177 ? -11.703 0.545 -7.409 1.00 93.94 177 ILE A CA 1
ATOM 1416 C C . ILE A 1 177 ? -12.217 1.979 -7.239 1.00 93.94 177 ILE A C 1
ATOM 1418 O O . ILE A 1 177 ? -11.492 2.935 -7.496 1.00 93.94 177 ILE A O 1
ATOM 1422 N N . GLU A 1 178 ? -13.461 2.137 -6.793 1.00 95.44 178 GLU A N 1
ATOM 1423 C CA . GLU A 1 178 ? -14.038 3.441 -6.450 1.00 95.44 178 GLU A CA 1
ATOM 1424 C C . GLU A 1 178 ? -13.297 4.091 -5.263 1.00 95.44 178 GLU A C 1
ATOM 1426 O O . GLU A 1 178 ? -12.927 3.413 -4.301 1.00 95.44 178 GLU A O 1
ATOM 1431 N N . PHE A 1 179 ? -13.102 5.409 -5.324 1.00 96.75 179 PHE A N 1
ATOM 1432 C CA . PHE A 1 179 ? -12.579 6.225 -4.226 1.00 96.75 179 PHE A CA 1
ATOM 1433 C C . PHE A 1 179 ? -13.723 6.963 -3.520 1.00 96.75 179 PHE A C 1
ATOM 1435 O O . PHE A 1 179 ? -14.631 7.457 -4.188 1.00 96.75 179 PHE A O 1
ATOM 1442 N N . ASP A 1 180 ? -13.659 7.061 -2.193 1.00 95.75 180 ASP A N 1
ATOM 1443 C CA . ASP A 1 180 ? -14.634 7.790 -1.378 1.00 95.75 180 ASP A CA 1
ATOM 1444 C C . ASP A 1 180 ? -13.934 8.452 -0.173 1.00 95.75 180 ASP A C 1
ATOM 1446 O O . ASP A 1 180 ? -13.237 7.778 0.590 1.00 95.75 180 ASP A O 1
ATOM 1450 N N . ASP A 1 181 ? -14.093 9.765 0.009 1.00 93.81 181 ASP A N 1
ATOM 1451 C CA . ASP A 1 181 ? -13.579 10.477 1.188 1.00 93.81 181 ASP A CA 1
ATOM 1452 C C . ASP A 1 181 ? -14.669 10.538 2.258 1.00 93.81 181 ASP A C 1
ATOM 1454 O O . ASP A 1 181 ? -15.489 11.454 2.324 1.00 93.81 181 ASP A O 1
ATOM 1458 N N . ILE A 1 182 ? -14.716 9.478 3.057 1.00 93.62 182 ILE A N 1
ATOM 1459 C CA . ILE A 1 182 ? -15.753 9.285 4.064 1.00 93.62 182 ILE A CA 1
ATOM 1460 C C . ILE A 1 182 ? -15.505 10.133 5.316 1.00 93.62 182 ILE A C 1
ATOM 1462 O O . ILE A 1 182 ? -14.366 10.319 5.754 1.00 93.62 182 ILE A O 1
ATOM 1466 N N . ASN A 1 183 ? -16.593 10.523 5.983 1.00 94.25 183 ASN A N 1
ATOM 1467 C CA . ASN A 1 183 ? -16.541 10.957 7.373 1.00 94.25 183 ASN A CA 1
ATOM 1468 C C . ASN A 1 183 ? -16.492 9.714 8.288 1.00 94.25 183 ASN A C 1
ATOM 1470 O O . ASN A 1 183 ? -17.461 8.951 8.331 1.00 94.25 183 ASN A O 1
ATOM 1474 N N . PRO A 1 184 ? -15.395 9.475 9.032 1.00 92.62 184 PRO A N 1
ATOM 1475 C CA . PRO A 1 184 ? -15.249 8.270 9.847 1.00 92.62 184 PRO A CA 1
ATOM 1476 C C . PRO A 1 184 ? -16.155 8.263 11.090 1.00 92.62 184 PRO A C 1
ATOM 1478 O O . PRO A 1 184 ? -16.259 7.234 11.759 1.00 92.62 184 PRO A O 1
ATOM 1481 N N . PHE A 1 185 ? -16.809 9.384 11.405 1.00 93.19 185 PHE A N 1
ATOM 1482 C CA . PHE A 1 185 ? -17.680 9.541 12.571 1.00 93.19 185 PHE A CA 1
ATOM 1483 C C . PHE A 1 185 ? -19.171 9.354 12.249 1.00 93.19 185 PHE A C 1
ATOM 1485 O O . PHE A 1 185 ? -19.974 9.162 13.158 1.00 93.19 185 PHE A O 1
ATOM 1492 N N . GLU A 1 186 ? -19.547 9.341 10.969 1.00 90.75 186 GLU A N 1
ATOM 1493 C CA . GLU A 1 186 ? -20.937 9.216 10.511 1.00 90.75 186 GLU A CA 1
ATOM 1494 C C . GLU A 1 186 ? -21.214 7.820 9.938 1.00 90.75 186 GLU A C 1
ATOM 1496 O O . GLU A 1 186 ? -21.454 7.641 8.745 1.00 90.75 186 GLU A O 1
ATOM 1501 N N . ILE A 1 187 ? -21.162 6.801 10.798 1.00 90.75 187 ILE A N 1
ATOM 1502 C CA . ILE A 1 187 ? -21.340 5.398 10.397 1.00 90.75 187 ILE A CA 1
ATOM 1503 C C . ILE A 1 187 ? -22.635 4.838 10.980 1.00 90.75 187 ILE A C 1
ATOM 1505 O O . ILE A 1 187 ? -22.894 4.967 12.175 1.00 90.75 187 ILE A O 1
ATOM 1509 N N . ASP A 1 188 ? -23.439 4.170 10.148 1.00 91.75 188 ASP A N 1
ATOM 1510 C CA . ASP A 1 188 ? -24.689 3.550 10.590 1.00 91.75 188 ASP A CA 1
ATOM 1511 C C . ASP A 1 188 ? -24.417 2.377 11.550 1.00 91.75 188 ASP A C 1
ATOM 1513 O O . ASP A 1 188 ? -23.807 1.354 11.200 1.00 91.75 188 ASP A O 1
ATOM 1517 N N . THR A 1 189 ? -24.923 2.501 12.776 1.00 89.62 189 THR A N 1
ATOM 1518 C CA . THR A 1 189 ? -24.836 1.476 13.819 1.00 89.62 189 THR A CA 1
ATOM 1519 C C . THR A 1 189 ? -25.486 0.158 13.390 1.00 89.62 189 THR A C 1
ATOM 1521 O O . THR A 1 189 ? -25.011 -0.914 13.767 1.00 89.62 189 THR A O 1
ATOM 1524 N N . ASN A 1 190 ? -26.536 0.189 12.561 1.00 92.31 190 ASN A N 1
ATOM 1525 C CA . ASN A 1 190 ? -27.182 -1.026 12.060 1.00 92.31 190 ASN A CA 1
ATOM 1526 C C . ASN A 1 190 ? -26.240 -1.823 11.156 1.00 92.31 190 ASN A C 1
ATOM 1528 O O . ASN A 1 190 ? -26.118 -3.038 11.310 1.00 92.31 190 ASN A O 1
ATOM 1532 N N . LEU A 1 191 ? -25.530 -1.143 10.252 1.00 92.88 191 LEU A N 1
ATOM 1533 C CA . LEU A 1 191 ? -24.549 -1.773 9.366 1.00 92.88 191 LEU A CA 1
ATOM 1534 C C . LEU A 1 191 ? -23.331 -2.284 10.143 1.00 92.88 191 LEU A C 1
ATOM 1536 O O . LEU A 1 191 ? -22.815 -3.369 9.865 1.00 92.88 191 LEU A O 1
ATOM 1540 N N . THR A 1 192 ? -22.915 -1.529 11.157 1.00 92.38 192 THR A N 1
ATOM 1541 C CA . THR A 1 192 ? -21.845 -1.889 12.096 1.00 92.38 192 THR A CA 1
ATOM 1542 C C . THR A 1 192 ? -22.180 -3.183 12.851 1.00 92.38 192 THR A C 1
ATOM 1544 O O . THR A 1 192 ? -21.385 -4.127 12.866 1.00 92.38 192 THR A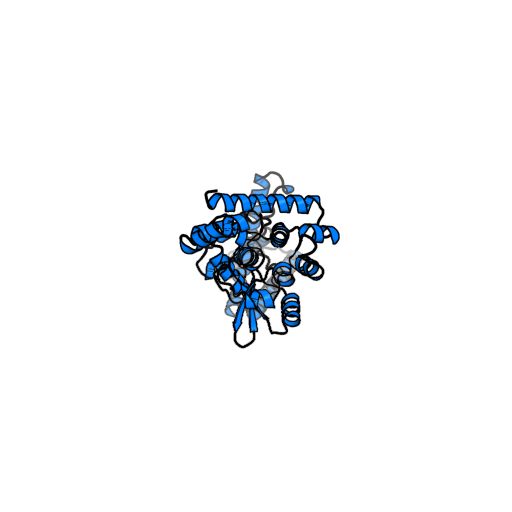 O 1
ATOM 1547 N N . ASN A 1 193 ? -23.397 -3.290 13.390 1.00 91.12 193 ASN A N 1
ATOM 1548 C CA . ASN A 1 193 ? -23.892 -4.510 14.035 1.00 91.12 193 ASN A CA 1
ATOM 1549 C C . ASN A 1 193 ? -24.027 -5.678 13.051 1.00 91.12 193 ASN A C 1
ATOM 1551 O O . ASN A 1 193 ? -23.786 -6.829 13.414 1.00 91.12 193 ASN A O 1
ATOM 1555 N N . PHE A 1 194 ? -24.391 -5.386 11.803 1.00 90.44 194 PHE A N 1
ATOM 1556 C CA . PHE A 1 194 ? -24.601 -6.389 10.767 1.00 90.44 194 PHE A CA 1
ATOM 1557 C C . PHE A 1 194 ? -23.304 -7.069 10.313 1.00 90.44 194 PHE A C 1
ATOM 1559 O O . PHE A 1 194 ? -23.276 -8.290 10.155 1.00 90.44 194 PHE A O 1
ATOM 1566 N N . ILE A 1 195 ? -22.214 -6.311 10.134 1.00 93.94 195 ILE A N 1
ATOM 1567 C CA . ILE A 1 195 ? -20.899 -6.898 9.828 1.00 93.94 195 ILE A CA 1
ATOM 1568 C C . ILE A 1 195 ? -20.259 -7.536 11.070 1.00 93.94 195 ILE A C 1
ATOM 1570 O O . ILE A 1 195 ? -19.593 -8.570 10.973 1.00 93.94 195 ILE A O 1
ATOM 1574 N N . GLY A 1 196 ? -20.485 -6.928 12.237 1.00 93.69 196 GLY A N 1
ATOM 1575 C CA . GLY A 1 196 ? -19.922 -7.334 13.515 1.00 93.69 196 GLY A CA 1
ATOM 1576 C C . GLY A 1 196 ? -18.439 -6.984 13.679 1.00 93.69 196 GLY A C 1
ATOM 1577 O O . GLY A 1 196 ? -17.643 -6.986 12.734 1.00 93.69 196 GLY A O 1
ATOM 1578 N N . GLU A 1 197 ? -18.048 -6.755 14.934 1.00 94.00 197 GLU A N 1
ATOM 1579 C CA . GLU A 1 197 ? -16.698 -6.325 15.324 1.00 94.00 197 GLU A CA 1
ATOM 1580 C C . GLU A 1 197 ? -15.609 -7.267 14.790 1.00 94.00 197 GLU A C 1
ATOM 1582 O O . GLU A 1 197 ? -14.586 -6.840 14.250 1.00 94.00 197 GLU A O 1
ATOM 1587 N N . ARG A 1 198 ? -15.849 -8.580 14.887 1.00 93.75 198 ARG A N 1
ATOM 1588 C CA . ARG A 1 198 ? -14.878 -9.606 14.495 1.00 93.75 198 ARG A CA 1
ATOM 1589 C C . ARG A 1 198 ? -14.437 -9.467 13.038 1.00 93.75 198 ARG A C 1
ATOM 1591 O O . ARG A 1 198 ? -13.244 -9.532 12.763 1.00 93.75 198 ARG A O 1
ATOM 1598 N N . LEU A 1 199 ? -15.373 -9.304 12.101 1.00 93.56 199 LEU A N 1
ATOM 1599 C CA . LEU A 1 199 ? -15.040 -9.193 10.677 1.00 93.56 199 LEU A CA 1
ATOM 1600 C C . LEU A 1 199 ? -14.461 -7.821 10.341 1.00 93.56 199 LEU A C 1
ATOM 1602 O O . LEU A 1 199 ? -13.497 -7.750 9.575 1.00 93.56 199 LEU A O 1
ATOM 1606 N N . ALA A 1 200 ? -15.009 -6.768 10.952 1.00 94.75 200 ALA A N 1
ATOM 1607 C CA . ALA A 1 200 ? -14.569 -5.395 10.760 1.00 94.75 200 ALA A CA 1
ATOM 1608 C C . ALA A 1 200 ? -13.082 -5.225 11.115 1.00 94.75 200 ALA A C 1
ATOM 1610 O O . ALA A 1 200 ? -12.308 -4.731 10.298 1.00 94.75 200 ALA A O 1
ATOM 1611 N N . PHE A 1 201 ? -12.637 -5.746 12.266 1.00 93.00 201 PHE A N 1
ATOM 1612 C CA . PHE A 1 201 ? -11.221 -5.710 12.654 1.00 93.00 201 PHE A CA 1
ATOM 1613 C C . PHE A 1 201 ? -10.351 -6.723 11.901 1.00 93.00 201 PHE A C 1
ATOM 1615 O O . PHE A 1 201 ? -9.215 -6.398 11.561 1.00 93.00 201 PHE A O 1
ATOM 1622 N N . LYS A 1 202 ? -10.854 -7.935 11.612 1.00 92.25 202 LYS A N 1
ATOM 1623 C CA . LYS A 1 202 ? -10.081 -8.981 10.909 1.00 92.25 202 LYS A CA 1
ATOM 1624 C C . LYS A 1 202 ? -9.661 -8.530 9.516 1.00 92.25 202 LYS A C 1
ATOM 1626 O O . LYS A 1 202 ? -8.541 -8.797 9.090 1.00 92.25 202 LYS A O 1
ATOM 1631 N N . TYR A 1 203 ? -10.569 -7.865 8.811 1.00 92.12 203 TYR A N 1
ATOM 1632 C CA . TYR A 1 203 ? -10.329 -7.383 7.459 1.00 92.12 203 TYR A CA 1
ATOM 1633 C C . TYR A 1 203 ? -10.107 -5.874 7.384 1.00 92.12 203 TYR A C 1
ATOM 1635 O O . TYR A 1 203 ? -9.926 -5.378 6.279 1.00 92.12 203 TYR A O 1
ATOM 1643 N N . SER A 1 204 ? -10.085 -5.158 8.510 1.00 93.25 204 SER A N 1
ATOM 1644 C CA . SER A 1 204 ? -9.949 -3.696 8.554 1.00 93.25 204 SER A CA 1
ATOM 1645 C C . SER A 1 204 ? -10.902 -3.015 7.567 1.00 93.25 204 SER A C 1
ATOM 1647 O O . SER A 1 204 ? -10.465 -2.307 6.664 1.00 93.25 204 SER A O 1
ATOM 1649 N N . VAL A 1 205 ? -12.197 -3.315 7.690 1.00 95.38 205 VAL A N 1
ATOM 1650 C CA . VAL A 1 205 ? -13.260 -2.786 6.824 1.00 95.38 205 VAL A CA 1
ATOM 1651 C C . VAL A 1 205 ? -14.338 -2.104 7.650 1.00 95.38 205 VAL A C 1
ATOM 1653 O O . VAL A 1 205 ? -14.736 -2.621 8.693 1.00 95.38 205 VAL A O 1
ATOM 1656 N N . LEU A 1 206 ? -14.848 -0.984 7.148 1.00 95.75 206 LEU A N 1
ATOM 1657 C CA . LEU A 1 206 ? -15.935 -0.229 7.770 1.00 95.75 206 LEU A CA 1
ATOM 1658 C C . LEU A 1 206 ? -17.161 -0.244 6.845 1.00 95.75 206 LEU A C 1
ATOM 1660 O O . LEU A 1 206 ? -17.020 0.086 5.666 1.00 95.75 206 LEU A O 1
ATOM 1664 N N . PRO A 1 207 ? -18.349 -0.664 7.307 1.00 95.88 207 PRO A N 1
ATOM 1665 C CA . PRO A 1 207 ? -19.523 -0.697 6.451 1.00 95.88 207 PRO A CA 1
ATOM 1666 C C . PRO A 1 207 ? -20.105 0.712 6.301 1.00 95.88 207 PRO A C 1
ATOM 1668 O O . PRO A 1 207 ? -20.402 1.366 7.293 1.00 95.88 207 PRO A O 1
ATOM 1671 N N . LEU A 1 208 ? -20.262 1.178 5.061 1.00 94.88 208 LEU A N 1
ATOM 1672 C CA . LEU A 1 208 ? -20.697 2.549 4.784 1.00 94.88 208 LEU A CA 1
ATOM 1673 C C . LEU A 1 208 ? -22.195 2.640 4.522 1.00 94.88 208 LEU A C 1
ATOM 1675 O O . LEU A 1 208 ? -22.910 3.401 5.162 1.00 94.88 208 LEU A O 1
ATOM 1679 N N . ARG A 1 209 ? -22.659 1.885 3.523 1.00 95.00 209 ARG A N 1
ATOM 1680 C CA . ARG A 1 209 ? -24.014 1.986 2.974 1.00 95.00 209 ARG A CA 1
ATOM 1681 C C . ARG A 1 209 ? -24.378 0.743 2.176 1.00 95.00 209 ARG A C 1
ATOM 1683 O O . ARG A 1 209 ? -23.514 -0.069 1.843 1.00 95.00 209 ARG A O 1
ATOM 1690 N N . VAL A 1 210 ? -25.660 0.612 1.849 1.00 95.44 210 VAL A N 1
ATOM 1691 C CA . VAL A 1 210 ? -26.171 -0.423 0.946 1.00 95.44 210 VAL A CA 1
ATOM 1692 C C . VAL A 1 210 ? -26.695 0.242 -0.320 1.00 95.44 210 VAL A C 1
ATOM 1694 O O . VAL A 1 210 ? -27.636 1.028 -0.269 1.00 95.44 210 VAL A O 1
ATOM 1697 N N . GLU A 1 211 ? -26.101 -0.093 -1.462 1.00 94.12 211 GLU A N 1
ATOM 1698 C CA . GLU A 1 211 ? -26.484 0.428 -2.776 1.00 94.12 211 GLU A CA 1
ATOM 1699 C C . GLU A 1 211 ? -27.036 -0.711 -3.625 1.00 94.12 211 GLU A C 1
ATOM 1701 O O . GLU A 1 211 ? -26.333 -1.681 -3.898 1.00 94.12 211 GLU A O 1
ATOM 1706 N N . SER A 1 212 ? -28.300 -0.623 -4.049 1.00 93.06 212 SER A N 1
ATOM 1707 C CA . SER A 1 212 ? -28.935 -1.651 -4.895 1.00 93.06 212 SER A CA 1
ATOM 1708 C C . SER A 1 212 ? -28.799 -3.086 -4.347 1.00 93.06 212 SER A C 1
ATOM 1710 O O . SER A 1 212 ? -28.636 -4.040 -5.104 1.00 93.06 212 SER A O 1
ATOM 1712 N N . GLY A 1 213 ? -28.836 -3.249 -3.018 1.00 92.75 213 GLY A N 1
ATOM 1713 C CA . GLY A 1 213 ? -28.665 -4.548 -2.354 1.00 92.75 213 GLY A CA 1
ATOM 1714 C C . GLY A 1 213 ? -27.215 -5.037 -2.239 1.00 92.75 213 GLY A C 1
ATOM 1715 O O . GLY A 1 213 ? -26.999 -6.201 -1.909 1.00 92.75 213 GLY A O 1
ATOM 1716 N N . VAL A 1 214 ? -26.223 -4.180 -2.497 1.00 96.00 214 VAL A N 1
ATOM 1717 C CA . VAL A 1 214 ? -24.790 -4.463 -2.324 1.00 96.00 214 VAL A CA 1
ATOM 1718 C C . VAL A 1 214 ? -24.248 -3.657 -1.142 1.00 96.00 214 VAL A C 1
ATOM 1720 O O . VAL A 1 214 ? -24.405 -2.438 -1.098 1.00 96.00 214 VAL A O 1
ATOM 1723 N N . LEU A 1 215 ? -23.588 -4.320 -0.187 1.00 96.12 215 LEU A N 1
ATOM 1724 C CA . LEU A 1 215 ? -22.905 -3.658 0.927 1.00 96.12 215 LEU A CA 1
ATOM 1725 C C . LEU A 1 215 ? -21.617 -2.994 0.443 1.00 96.12 215 LEU A C 1
ATOM 1727 O O . LEU A 1 215 ? -20.721 -3.675 -0.059 1.00 96.12 215 LEU A O 1
ATOM 1731 N N . VAL A 1 216 ? -21.496 -1.690 0.654 1.00 96.56 216 VAL A N 1
ATOM 1732 C CA . VAL A 1 216 ? -20.283 -0.928 0.356 1.00 96.56 216 VAL A CA 1
ATOM 1733 C C . VAL A 1 216 ? -19.406 -0.870 1.601 1.00 96.56 216 VAL A C 1
ATOM 1735 O O . VAL A 1 216 ? -19.847 -0.423 2.662 1.00 96.56 216 VAL A O 1
ATOM 1738 N N . LEU A 1 217 ? -18.169 -1.345 1.476 1.00 96.94 217 LEU A N 1
ATOM 1739 C CA . LEU A 1 217 ? -17.185 -1.408 2.554 1.00 96.94 217 LEU A CA 1
ATOM 1740 C C . LEU A 1 217 ? -16.031 -0.442 2.276 1.00 96.94 217 LEU A C 1
ATOM 1742 O O . LEU A 1 217 ? -15.382 -0.548 1.239 1.00 96.94 217 LEU A O 1
ATOM 1746 N N . ALA A 1 218 ? -15.726 0.441 3.219 1.00 96.44 218 ALA A N 1
ATOM 1747 C CA . ALA A 1 218 ? -14.514 1.249 3.189 1.00 96.44 218 ALA A CA 1
ATOM 1748 C C . ALA A 1 218 ? -13.295 0.436 3.616 1.00 96.44 218 ALA A C 1
ATOM 1750 O O . ALA A 1 218 ? -13.334 -0.285 4.621 1.00 96.44 218 ALA A O 1
ATOM 1751 N N . ARG A 1 219 ? -12.195 0.604 2.880 1.00 95.25 219 ARG A N 1
ATOM 1752 C CA . ARG A 1 219 ? -10.871 0.092 3.237 1.00 95.25 219 ARG A CA 1
ATOM 1753 C C . ARG A 1 219 ? -9.773 1.036 2.745 1.00 95.25 219 ARG A C 1
ATOM 1755 O O . ARG A 1 219 ? -9.900 1.636 1.691 1.00 95.25 219 ARG A O 1
ATOM 1762 N N . GLU A 1 220 ? -8.662 1.126 3.468 1.00 92.75 220 GLU A N 1
ATOM 1763 C CA . GLU A 1 220 ? -7.518 1.992 3.103 1.00 92.75 220 GLU A CA 1
ATOM 1764 C C . GLU A 1 220 ? -6.608 1.375 2.014 1.00 92.75 220 GLU A C 1
ATOM 1766 O O . GLU A 1 220 ? -5.672 1.994 1.517 1.00 92.75 220 GLU A O 1
ATOM 1771 N N . SER A 1 221 ? -6.851 0.117 1.640 1.00 88.31 221 SER A N 1
ATOM 1772 C CA . SER A 1 221 ? -6.102 -0.632 0.625 1.00 88.31 221 SER A CA 1
ATOM 1773 C C . SER A 1 221 ? -6.976 -1.720 0.003 1.00 88.31 221 SER A C 1
ATOM 1775 O O . SER A 1 221 ? -7.941 -2.154 0.629 1.00 88.31 221 SER A O 1
ATOM 1777 N N . ALA A 1 222 ? -6.638 -2.223 -1.192 1.00 88.12 222 ALA A N 1
ATOM 1778 C CA . ALA A 1 222 ? -7.391 -3.326 -1.793 1.00 88.12 222 ALA A CA 1
ATOM 1779 C C . ALA A 1 222 ? -7.483 -4.547 -0.865 1.00 88.12 222 ALA A C 1
ATOM 1781 O O . ALA A 1 222 ? -6.475 -5.165 -0.502 1.00 88.12 222 ALA A O 1
ATOM 1782 N N . ILE A 1 223 ? -8.714 -4.952 -0.561 1.00 89.38 223 ILE A N 1
ATOM 1783 C CA . ILE A 1 223 ? -9.009 -6.259 0.019 1.00 89.38 223 ILE A CA 1
ATOM 1784 C C . ILE A 1 223 ? -8.974 -7.340 -1.063 1.00 89.38 223 ILE A C 1
ATOM 1786 O O . ILE A 1 223 ? -9.314 -7.116 -2.224 1.00 89.38 223 ILE A O 1
ATOM 1790 N N . SER A 1 224 ? -8.545 -8.545 -0.685 1.00 87.38 224 SER A N 1
ATOM 1791 C CA . SER A 1 224 ? -8.567 -9.686 -1.596 1.00 87.38 224 SER A CA 1
ATOM 1792 C C . SER A 1 224 ? -10.006 -10.116 -1.900 1.00 87.38 224 SER A C 1
ATOM 1794 O O . SER A 1 224 ? -10.867 -10.133 -1.018 1.00 87.38 224 SER A O 1
ATOM 1796 N N . ASN A 1 225 ? -10.259 -10.568 -3.131 1.00 87.69 225 ASN A N 1
ATOM 1797 C CA . ASN A 1 225 ? -11.576 -11.088 -3.528 1.00 87.69 225 ASN A CA 1
ATOM 1798 C C . ASN A 1 225 ? -12.033 -12.264 -2.648 1.00 87.69 225 ASN A C 1
ATOM 1800 O O . ASN A 1 225 ? -13.225 -12.449 -2.412 1.00 87.69 225 ASN A O 1
ATOM 1804 N N . VAL A 1 226 ? -11.083 -13.044 -2.117 1.00 88.56 226 VAL A N 1
ATOM 1805 C CA . VAL A 1 226 ? -11.365 -14.128 -1.167 1.00 88.56 226 VAL A CA 1
ATOM 1806 C C . VAL A 1 226 ? -11.960 -13.570 0.124 1.00 88.56 226 VAL A C 1
ATOM 1808 O O . VAL A 1 226 ? -12.983 -14.074 0.587 1.00 88.56 226 VAL A O 1
ATOM 1811 N N . ALA A 1 227 ? -11.355 -12.522 0.685 1.00 90.94 227 ALA A N 1
ATOM 1812 C CA . ALA A 1 227 ? -11.829 -11.888 1.907 1.00 90.94 227 ALA A CA 1
ATOM 1813 C C . ALA A 1 227 ? -13.175 -11.172 1.700 1.00 90.94 227 ALA A C 1
ATOM 1815 O O . ALA A 1 227 ? -14.077 -11.362 2.515 1.00 90.94 227 ALA A O 1
ATOM 1816 N N . LEU A 1 228 ? -13.370 -10.469 0.575 1.00 92.56 228 LEU A N 1
ATOM 1817 C CA . LEU A 1 228 ? -14.688 -9.933 0.197 1.00 92.56 228 LEU A CA 1
ATOM 1818 C C . LEU A 1 228 ? -15.750 -11.032 0.136 1.00 92.56 228 LEU A C 1
ATOM 1820 O O . LEU A 1 228 ? -16.826 -10.879 0.710 1.00 92.56 228 LEU A O 1
ATOM 1824 N N . GLY A 1 229 ? -15.428 -12.173 -0.479 1.00 93.44 229 GLY A N 1
ATOM 1825 C CA . GLY A 1 229 ? -16.326 -13.323 -0.540 1.00 93.44 229 GLY A CA 1
ATOM 1826 C C . GLY A 1 229 ? -16.648 -13.922 0.834 1.00 93.44 229 GLY A C 1
ATOM 1827 O O . GLY A 1 229 ? -17.772 -14.371 1.053 1.00 93.44 229 GLY A O 1
ATOM 1828 N N . VAL A 1 230 ? -15.695 -13.933 1.775 1.00 93.06 230 VAL A N 1
ATOM 1829 C CA . VAL A 1 230 ? -15.942 -14.370 3.162 1.00 93.06 230 VAL A CA 1
ATOM 1830 C C . VAL A 1 230 ? -16.917 -13.424 3.858 1.00 93.06 230 VAL A C 1
ATOM 1832 O O . VAL A 1 230 ? -17.892 -13.898 4.442 1.00 93.06 230 VAL A O 1
ATOM 1835 N N . ILE A 1 231 ? -16.693 -12.110 3.757 1.00 94.56 231 ILE A N 1
ATOM 1836 C CA . ILE A 1 231 ? -17.587 -11.104 4.346 1.00 94.56 231 ILE A CA 1
ATOM 1837 C C . ILE A 1 231 ? -18.981 -11.231 3.726 1.00 94.56 231 ILE A C 1
ATOM 1839 O O . ILE A 1 231 ? -19.958 -11.375 4.453 1.00 94.56 231 ILE A O 1
ATOM 1843 N N . SER A 1 232 ? -19.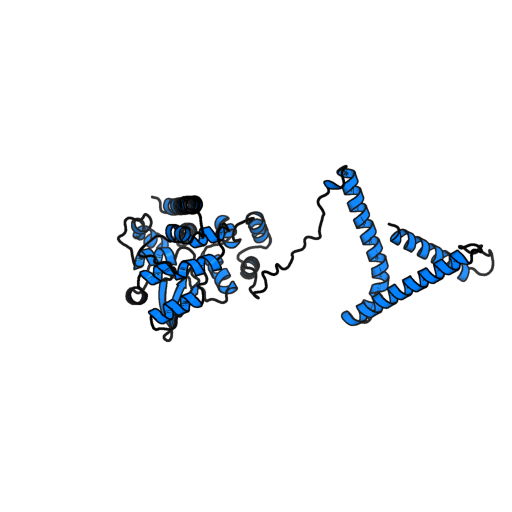068 -11.296 2.395 1.00 95.94 232 SER A N 1
ATOM 1844 C CA . SER A 1 232 ? -20.333 -11.435 1.669 1.00 95.94 232 SER A CA 1
ATOM 1845 C C . SER A 1 232 ? -21.144 -12.653 2.123 1.00 95.94 232 SER A C 1
ATOM 1847 O O . SER A 1 232 ? -22.340 -12.537 2.382 1.00 95.94 232 SER A O 1
ATOM 1849 N N . ARG A 1 233 ? -20.503 -13.818 2.299 1.00 95.06 233 ARG A N 1
ATOM 1850 C CA . ARG A 1 233 ? -21.177 -15.031 2.796 1.00 95.06 233 ARG A CA 1
ATOM 1851 C C . ARG A 1 233 ? -21.628 -14.909 4.245 1.00 95.06 233 ARG A C 1
ATOM 1853 O O . ARG A 1 233 ? -22.722 -15.362 4.568 1.00 95.06 233 ARG A O 1
ATOM 1860 N N . SER A 1 234 ? -20.801 -14.320 5.108 1.00 93.44 234 SER A N 1
ATOM 1861 C CA . SER A 1 234 ? -21.150 -14.137 6.521 1.00 93.44 234 SER A CA 1
ATOM 1862 C C . SER A 1 234 ? -22.340 -13.197 6.690 1.00 93.44 234 SER A C 1
ATOM 1864 O O . SER A 1 234 ? -23.204 -13.434 7.527 1.00 93.44 234 SER A O 1
ATOM 1866 N N . VAL A 1 235 ? -22.377 -12.153 5.867 1.00 92.88 235 VAL A N 1
ATOM 1867 C CA . VAL A 1 235 ? -23.388 -11.097 5.884 1.00 92.88 235 VAL A CA 1
ATOM 1868 C C . VAL A 1 235 ? -24.611 -11.462 5.018 1.00 92.88 235 VAL A C 1
ATOM 1870 O O . VAL A 1 235 ? -25.661 -10.840 5.115 1.00 92.88 235 VAL A O 1
ATOM 1873 N N . LYS A 1 236 ? -24.515 -12.522 4.200 1.00 94.25 236 LYS A N 1
ATOM 1874 C CA . LYS A 1 236 ? -25.544 -12.982 3.245 1.00 94.25 236 LYS A CA 1
ATOM 1875 C C . LYS A 1 236 ? -25.977 -11.902 2.242 1.00 94.25 236 LYS A C 1
ATOM 1877 O O . LYS A 1 236 ? -27.124 -11.883 1.805 1.00 94.25 236 LYS A O 1
ATOM 1882 N N . MET A 1 237 ? -25.050 -11.028 1.858 1.00 94.81 237 MET A N 1
ATOM 1883 C CA . MET A 1 237 ? -25.278 -9.927 0.921 1.00 94.81 237 MET A CA 1
ATOM 1884 C C . MET A 1 237 ? -24.036 -9.738 0.038 1.00 94.81 237 MET A C 1
ATOM 1886 O O . MET A 1 237 ? -22.920 -9.913 0.537 1.00 94.81 237 MET A 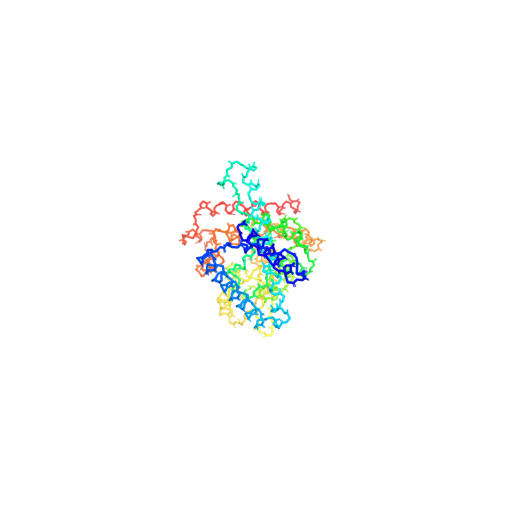O 1
ATOM 1890 N N . PRO A 1 238 ? -24.167 -9.413 -1.261 1.00 95.94 238 PRO A N 1
ATOM 1891 C CA . PRO A 1 238 ? -23.022 -9.028 -2.083 1.00 95.94 238 PRO A CA 1
ATOM 1892 C C . PRO A 1 238 ? -22.275 -7.847 -1.457 1.00 95.94 238 PRO A C 1
ATOM 1894 O O . PRO A 1 238 ? -22.900 -6.953 -0.892 1.00 95.94 238 PRO A O 1
ATOM 1897 N N . THR A 1 239 ? -20.948 -7.837 -1.552 1.00 95.62 239 THR A N 1
ATOM 1898 C CA . THR A 1 239 ? -20.107 -6.767 -1.003 1.00 95.62 239 THR A CA 1
ATOM 1899 C C . THR A 1 239 ? -19.225 -6.175 -2.096 1.00 95.62 239 THR A C 1
ATOM 1901 O O . THR A 1 239 ? -18.647 -6.909 -2.900 1.00 95.62 239 THR A O 1
ATOM 1904 N N . LYS A 1 240 ? -19.094 -4.848 -2.108 1.00 95.44 240 LYS A N 1
ATOM 1905 C CA . LYS A 1 240 ? -18.068 -4.125 -2.867 1.00 95.44 240 LYS A CA 1
ATOM 1906 C C . LYS A 1 240 ? -17.195 -3.322 -1.910 1.00 95.44 240 LYS A C 1
ATOM 1908 O O . LYS A 1 240 ? -17.619 -3.006 -0.800 1.00 95.44 240 LYS A O 1
ATOM 1913 N N . GLN A 1 241 ? -15.975 -3.017 -2.334 1.00 95.81 241 GLN A N 1
ATOM 1914 C CA . GLN A 1 241 ? -15.074 -2.142 -1.586 1.00 95.81 241 GLN A CA 1
ATOM 1915 C C . GLN A 1 241 ? -14.995 -0.765 -2.240 1.00 95.81 241 GLN A C 1
ATOM 1917 O O . GLN A 1 241 ? -15.113 -0.661 -3.460 1.00 95.81 241 GLN A O 1
ATOM 1922 N N . VAL A 1 242 ? -14.718 0.243 -1.423 1.00 97.06 242 VAL A N 1
ATOM 1923 C CA . VAL A 1 242 ? -14.227 1.557 -1.839 1.00 97.06 242 VAL A CA 1
ATOM 1924 C C . VAL A 1 242 ? -12.911 1.833 -1.116 1.00 97.06 242 VAL A C 1
ATOM 1926 O O . VAL A 1 242 ? -12.739 1.435 0.043 1.00 97.06 242 VAL A O 1
ATOM 1929 N N . ILE A 1 243 ? -11.973 2.473 -1.810 1.00 96.88 243 ILE A N 1
ATOM 1930 C CA . ILE A 1 243 ? -10.726 2.947 -1.215 1.00 96.88 243 ILE A CA 1
ATOM 1931 C C . ILE A 1 243 ? -10.996 4.286 -0.535 1.00 96.88 243 ILE A C 1
ATOM 1933 O O . ILE A 1 243 ? -11.568 5.185 -1.147 1.00 96.88 243 ILE A O 1
ATOM 1937 N N . VAL A 1 244 ? -10.558 4.418 0.713 1.00 96.19 244 VAL A N 1
ATOM 1938 C CA . VAL A 1 244 ? -10.696 5.653 1.498 1.00 96.19 244 VAL A CA 1
ATOM 1939 C C . VAL A 1 244 ? -9.334 6.143 1.995 1.00 96.19 244 VAL A C 1
ATOM 1941 O O . VAL A 1 244 ? -8.399 5.336 2.062 1.00 96.19 244 VAL A O 1
ATOM 1944 N N . PRO A 1 245 ? -9.199 7.431 2.368 1.00 95.00 245 PRO A N 1
ATOM 1945 C CA . PRO A 1 245 ? -7.955 7.965 2.912 1.00 95.00 245 PRO A CA 1
ATOM 1946 C C . PRO A 1 245 ? -7.422 7.179 4.114 1.00 95.00 245 PRO A C 1
ATOM 1948 O O . PRO A 1 245 ? -8.187 6.694 4.953 1.00 95.00 245 PRO A O 1
ATOM 1951 N N . GLN A 1 246 ? -6.092 7.078 4.205 1.00 91.94 246 GLN A N 1
ATOM 1952 C CA . GLN A 1 246 ? -5.408 6.436 5.333 1.00 91.94 246 GLN A CA 1
ATOM 1953 C C . GLN A 1 246 ? -5.910 7.014 6.668 1.00 91.94 246 GLN A C 1
ATOM 1955 O O . GLN A 1 246 ? -6.161 8.212 6.768 1.00 91.94 246 GLN A O 1
ATOM 1960 N N . GLY A 1 247 ? -6.060 6.170 7.687 1.00 91.62 247 GLY A N 1
ATOM 1961 C CA . GLY A 1 247 ? -6.523 6.531 9.027 1.00 91.62 247 GLY A CA 1
ATOM 1962 C C . GLY A 1 247 ? -8.046 6.590 9.190 1.00 91.62 247 GLY A C 1
ATOM 1963 O O . GLY A 1 247 ? -8.534 6.362 10.300 1.00 91.62 247 GLY A O 1
ATOM 1964 N N . ARG A 1 248 ? -8.820 6.821 8.117 1.00 93.94 248 ARG A N 1
ATOM 1965 C CA . ARG A 1 248 ? -10.293 6.923 8.184 1.00 93.94 248 ARG A CA 1
ATOM 1966 C C . ARG A 1 248 ? -10.933 5.644 8.714 1.00 93.94 248 ARG A C 1
ATOM 1968 O O . ARG A 1 248 ? -11.793 5.699 9.591 1.00 93.94 248 ARG A O 1
ATOM 1975 N N . VAL A 1 249 ? -10.497 4.481 8.230 1.00 94.50 249 VAL A N 1
ATOM 1976 C CA . VAL A 1 249 ? -11.071 3.199 8.660 1.00 94.50 249 VAL A CA 1
ATOM 1977 C C . VAL A 1 249 ? -10.639 2.878 10.076 1.00 94.50 249 VAL A C 1
ATOM 1979 O O . VAL A 1 249 ? -11.458 2.417 10.866 1.00 94.50 249 VAL A O 1
ATOM 1982 N N . GLN A 1 250 ? -9.380 3.141 10.433 1.00 92.31 250 GLN A N 1
ATOM 1983 C CA . GLN A 1 250 ? -8.916 2.893 11.795 1.00 92.31 250 GLN A CA 1
ATOM 1984 C C . GLN A 1 250 ? -9.691 3.727 12.827 1.00 92.31 250 GLN A C 1
ATOM 1986 O O . GLN A 1 250 ? -10.139 3.171 13.831 1.00 92.31 250 GLN A O 1
ATOM 1991 N N . ILE A 1 251 ? -9.882 5.024 12.569 1.00 93.50 251 ILE A N 1
ATOM 1992 C CA . ILE A 1 251 ? -10.669 5.910 13.437 1.00 93.50 251 ILE A CA 1
ATOM 1993 C C . ILE A 1 251 ? -12.127 5.452 13.475 1.00 93.50 251 ILE A C 1
ATOM 1995 O O . ILE A 1 251 ? -12.670 5.269 14.562 1.00 93.50 251 ILE A O 1
ATOM 1999 N N . GLY A 1 252 ? -12.733 5.186 12.314 1.00 94.25 252 GLY A N 1
ATOM 2000 C CA . GLY A 1 252 ? -14.129 4.759 12.234 1.00 94.25 252 GLY A CA 1
ATOM 2001 C C . GLY A 1 252 ? -14.399 3.435 12.949 1.00 94.25 252 GLY A C 1
ATOM 2002 O O . GLY A 1 252 ? -15.405 3.301 13.636 1.00 94.25 252 GLY A O 1
ATOM 2003 N N . LEU A 1 253 ? -13.476 2.469 12.881 1.00 93.12 253 LEU A N 1
ATOM 2004 C CA . LEU A 1 253 ? -13.586 1.209 13.624 1.00 93.12 253 LEU A CA 1
ATOM 2005 C C . LEU A 1 253 ? -13.540 1.421 15.139 1.00 93.12 253 LEU A C 1
ATOM 2007 O O . LEU A 1 253 ? -14.295 0.780 15.871 1.00 93.12 253 LEU A O 1
ATOM 2011 N N . ILE A 1 254 ? -12.651 2.294 15.618 1.00 91.94 254 ILE A N 1
ATOM 2012 C CA . ILE A 1 254 ? -12.550 2.610 17.047 1.00 91.94 254 ILE A CA 1
ATOM 2013 C C . ILE A 1 254 ? -13.812 3.343 17.500 1.00 91.94 254 ILE A C 1
ATOM 2015 O O . ILE A 1 254 ? -14.422 2.925 18.479 1.00 91.94 254 ILE A O 1
ATOM 2019 N N . HIS A 1 255 ? -14.236 4.366 16.761 1.00 92.19 255 HIS A N 1
ATOM 2020 C CA . HIS A 1 255 ? -15.443 5.134 17.048 1.00 92.19 255 HIS A CA 1
ATOM 2021 C C . HIS A 1 255 ? -16.702 4.248 17.080 1.00 92.19 255 HIS A C 1
ATOM 2023 O O . HIS A 1 255 ? -17.490 4.335 18.015 1.00 92.19 255 HIS A O 1
ATOM 2029 N N . ALA A 1 256 ? -16.864 3.349 16.103 1.00 91.69 256 ALA A N 1
ATOM 2030 C CA . ALA A 1 256 ? -18.075 2.544 15.955 1.00 91.69 256 ALA A CA 1
ATOM 2031 C C . ALA A 1 256 ? -18.151 1.333 16.904 1.00 91.69 256 ALA A C 1
ATOM 2033 O O . ALA A 1 256 ? -19.240 0.978 17.350 1.00 91.69 256 ALA A O 1
ATOM 2034 N N . PHE A 1 257 ? -17.025 0.673 17.207 1.00 89.75 257 PHE A N 1
ATOM 2035 C CA . PHE A 1 257 ? -17.023 -0.579 17.984 1.00 89.75 257 PHE A CA 1
ATOM 2036 C C . PHE A 1 257 ? -16.380 -0.472 19.368 1.00 89.75 257 PHE A C 1
ATOM 2038 O O . PHE A 1 257 ? -16.640 -1.316 20.223 1.00 89.75 257 PHE A O 1
ATOM 2045 N N . ARG A 1 258 ? -15.476 0.490 19.589 1.00 88.31 258 ARG A N 1
ATOM 2046 C CA . ARG A 1 258 ? -14.670 0.583 20.819 1.00 88.31 258 ARG A CA 1
ATOM 2047 C C . ARG A 1 258 ? -14.508 2.027 21.335 1.00 88.31 258 ARG A C 1
ATOM 2049 O O . ARG A 1 258 ? -13.379 2.398 21.672 1.00 88.31 258 ARG A O 1
ATOM 2056 N N . PRO A 1 259 ? -15.584 2.830 21.438 1.00 79.69 259 PRO A N 1
ATOM 2057 C CA . PRO A 1 259 ? -15.471 4.219 21.885 1.00 79.69 259 PRO A CA 1
ATOM 2058 C C . PRO A 1 259 ? -14.984 4.331 23.339 1.00 79.69 259 PRO A C 1
ATOM 2060 O O . PRO A 1 259 ? -14.192 5.212 23.651 1.00 79.69 259 PRO A O 1
ATOM 2063 N N . ASP A 1 260 ? -15.363 3.385 24.205 1.00 75.50 260 ASP A N 1
ATOM 2064 C CA . ASP A 1 260 ? -15.125 3.462 25.657 1.00 75.50 260 ASP A CA 1
ATOM 2065 C C . ASP A 1 260 ? -13.775 2.889 26.123 1.00 75.50 260 ASP A C 1
ATOM 2067 O O . ASP A 1 260 ? -13.536 2.711 27.320 1.00 75.50 260 ASP A O 1
ATOM 2071 N N . ARG A 1 261 ? -12.871 2.535 25.202 1.00 73.88 261 ARG A N 1
ATOM 2072 C CA . ARG A 1 261 ? -11.547 2.035 25.598 1.00 73.88 261 ARG A CA 1
ATOM 2073 C C . ARG A 1 261 ? -10.662 3.160 26.135 1.00 73.88 261 ARG A C 1
ATOM 2075 O O . ARG A 1 261 ? -10.743 4.302 25.704 1.00 73.88 261 ARG A O 1
ATOM 2082 N N . THR A 1 262 ? -9.715 2.816 27.002 1.00 66.06 262 THR A N 1
ATOM 2083 C CA . THR A 1 262 ? -8.658 3.728 27.483 1.00 66.06 262 THR A CA 1
ATOM 2084 C C . THR A 1 262 ? -7.416 3.726 26.585 1.00 66.06 262 THR A C 1
ATOM 2086 O O . THR A 1 262 ? -6.312 4.015 27.043 1.00 66.06 262 THR A O 1
ATOM 2089 N N . ASP A 1 263 ? -7.563 3.355 25.312 1.00 77.81 263 ASP A N 1
ATOM 2090 C CA . ASP A 1 263 ? -6.475 3.448 24.343 1.00 77.81 263 ASP A CA 1
ATOM 2091 C C . ASP A 1 263 ? -6.261 4.932 23.970 1.00 77.81 263 ASP A C 1
ATOM 2093 O O . ASP A 1 263 ? -7.195 5.732 23.964 1.00 77.81 263 ASP A O 1
ATOM 2097 N N . ALA A 1 264 ? -5.030 5.324 23.624 1.00 76.38 264 ALA A N 1
ATOM 2098 C CA . ALA A 1 264 ? -4.702 6.732 23.356 1.00 76.38 264 ALA A CA 1
ATOM 2099 C C . ALA A 1 264 ? -5.542 7.375 22.230 1.00 76.38 264 ALA A C 1
ATOM 2101 O O . ALA A 1 264 ? -5.712 8.587 22.206 1.00 76.38 264 ALA A O 1
ATOM 2102 N N . LEU A 1 265 ? -6.068 6.577 21.292 1.00 80.94 265 LEU A N 1
ATOM 2103 C CA . LEU A 1 265 ? -6.947 7.067 20.224 1.00 80.94 265 LEU A CA 1
ATOM 2104 C C . LEU A 1 265 ? -8.389 7.261 20.696 1.00 80.94 265 LEU A C 1
ATOM 2106 O O . LEU A 1 265 ? -8.990 8.279 20.376 1.00 80.94 265 LEU A O 1
ATOM 2110 N N . SER A 1 266 ? -8.935 6.314 21.464 1.00 83.62 266 SER A N 1
ATOM 2111 C CA . SER A 1 266 ? -10.303 6.406 21.980 1.00 83.62 266 SER A CA 1
ATOM 2112 C C . SER A 1 266 ? -10.446 7.555 22.983 1.00 83.62 266 SER A C 1
ATOM 2114 O O . SER A 1 266 ? -11.418 8.302 22.919 1.00 83.62 266 SER A O 1
ATOM 2116 N N . ALA A 1 267 ? -9.422 7.786 23.813 1.00 85.50 267 ALA A N 1
ATOM 2117 C CA . ALA A 1 267 ? -9.372 8.921 24.738 1.00 85.50 267 ALA A CA 1
ATOM 2118 C C . ALA A 1 267 ? -9.440 10.296 24.040 1.00 85.50 267 ALA A C 1
ATOM 2120 O O . ALA A 1 267 ? -9.911 11.258 24.638 1.00 85.50 267 ALA A O 1
ATOM 2121 N N . ASN A 1 268 ? -8.998 10.380 22.780 1.00 87.44 268 ASN A N 1
ATOM 2122 C CA . ASN A 1 268 ? -8.938 11.619 22.002 1.00 87.44 268 ASN A CA 1
ATOM 2123 C C . ASN A 1 268 ? -10.033 11.721 20.922 1.00 87.44 268 ASN A C 1
ATOM 2125 O O . ASN A 1 268 ? -9.971 12.615 20.081 1.00 87.44 268 ASN A O 1
ATOM 2129 N N . LEU A 1 269 ? -11.046 10.840 20.919 1.00 88.19 269 LEU A N 1
ATOM 2130 C CA . LEU A 1 269 ? -12.080 10.829 19.871 1.00 88.19 269 LEU A CA 1
ATOM 2131 C C . LEU A 1 269 ? -12.823 12.161 19.742 1.00 88.19 269 LEU A C 1
ATOM 2133 O O . LEU A 1 269 ? -13.015 12.626 18.625 1.00 88.19 269 LEU A O 1
ATOM 2137 N N . ASN A 1 270 ? -13.194 12.797 20.856 1.00 88.88 270 ASN A N 1
ATOM 2138 C CA . ASN A 1 270 ? -13.910 14.077 20.816 1.00 88.88 270 ASN A CA 1
ATOM 2139 C C . ASN A 1 270 ? -13.066 15.173 20.149 1.00 88.88 270 ASN A C 1
ATOM 2141 O O . ASN A 1 270 ? -13.552 15.867 19.260 1.00 88.88 270 ASN A O 1
ATOM 2145 N N . SER A 1 271 ? -11.783 15.265 20.506 1.00 89.44 271 SER A N 1
ATOM 2146 C CA . SER A 1 271 ? -10.841 16.197 19.878 1.00 89.44 271 SER A CA 1
ATOM 2147 C C . SER A 1 271 ? -10.650 15.901 18.390 1.00 89.44 271 SER A C 1
ATOM 2149 O O . SER A 1 271 ? -10.530 16.821 17.591 1.00 89.44 271 SER A O 1
ATOM 2151 N N . LEU A 1 272 ? -10.669 14.626 17.993 1.00 91.00 272 LEU A N 1
ATOM 2152 C CA . LEU A 1 272 ? -10.591 14.225 16.587 1.00 91.00 272 LEU A CA 1
ATOM 2153 C C . LEU A 1 272 ? -11.850 14.594 15.790 1.00 91.00 272 LEU A C 1
ATOM 2155 O O . LEU A 1 272 ? -11.725 14.995 14.635 1.00 91.00 272 LEU A O 1
ATOM 2159 N N . VAL A 1 273 ? -13.040 14.499 16.392 1.00 92.31 273 VAL A N 1
ATOM 2160 C CA . VAL A 1 273 ? -14.299 14.964 15.783 1.00 92.31 273 VAL A CA 1
ATOM 2161 C C . VAL A 1 273 ? -14.268 16.480 15.585 1.00 92.31 273 VAL A C 1
ATOM 2163 O O . VAL A 1 273 ? -14.613 16.975 14.512 1.00 92.31 273 VAL A O 1
ATOM 2166 N N . GLU A 1 274 ? -13.838 17.234 16.597 1.00 90.94 274 GLU A N 1
ATOM 2167 C CA . GLU A 1 274 ? -13.688 18.691 16.495 1.00 90.94 274 GLU A CA 1
ATOM 2168 C C . GLU A 1 274 ? -12.661 19.079 15.428 1.00 90.94 274 GLU A C 1
ATOM 2170 O O . GLU A 1 274 ? -12.922 19.968 14.614 1.00 90.94 274 GLU A O 1
ATOM 2175 N N . LEU A 1 275 ? -11.525 18.380 15.380 1.00 91.00 275 LEU A N 1
ATOM 2176 C CA . LEU A 1 275 ? -10.475 18.616 14.396 1.00 91.00 275 LEU A CA 1
ATOM 2177 C C . LEU A 1 275 ? -10.953 18.336 12.969 1.00 91.00 275 LEU A C 1
ATOM 2179 O O . LEU A 1 275 ? -10.737 19.163 12.092 1.00 91.00 275 LEU A O 1
ATOM 2183 N N . PHE A 1 276 ? -11.659 17.226 12.737 1.00 92.19 276 PHE A N 1
ATOM 2184 C CA . PHE A 1 276 ? -12.222 16.903 11.422 1.00 92.19 276 PHE A CA 1
ATOM 2185 C C . PHE A 1 276 ? -13.155 18.003 10.895 1.00 92.19 276 PHE A C 1
ATOM 2187 O O . PHE A 1 276 ? -13.114 18.336 9.713 1.00 92.19 276 PHE A O 1
ATOM 2194 N N . ASN A 1 277 ? -13.968 18.595 11.775 1.00 91.75 277 ASN A N 1
ATOM 2195 C CA . ASN A 1 277 ? -14.916 19.647 11.405 1.00 91.75 277 ASN A CA 1
ATOM 2196 C C . ASN A 1 277 ? -14.273 21.037 11.254 1.00 91.75 277 ASN A C 1
ATOM 2198 O O . ASN A 1 277 ? -14.833 21.889 10.565 1.00 91.75 277 ASN A O 1
ATOM 2202 N N . SER A 1 278 ? -13.142 21.292 11.917 1.00 92.31 278 SER A N 1
ATOM 2203 C CA . SER A 1 278 ? -12.499 22.613 11.953 1.00 92.31 278 SER A CA 1
ATOM 2204 C C . SER A 1 278 ? -11.312 22.742 10.998 1.00 92.31 278 SER A C 1
ATOM 2206 O O . SER A 1 278 ? -11.198 23.763 10.321 1.00 92.31 278 SER A O 1
ATOM 2208 N N . ASP A 1 279 ? -10.450 21.726 10.922 1.00 92.19 279 ASP A N 1
ATOM 2209 C CA . ASP A 1 279 ? -9.236 21.717 10.106 1.00 92.19 279 ASP A CA 1
ATOM 2210 C C . ASP A 1 279 ? -8.927 20.306 9.572 1.00 92.19 279 ASP A C 1
ATOM 2212 O O . ASP A 1 279 ? -8.178 19.511 10.154 1.00 92.19 279 ASP A O 1
ATOM 2216 N N . ILE A 1 280 ? -9.503 20.006 8.405 1.00 89.75 280 ILE A N 1
ATOM 2217 C CA . ILE A 1 280 ? -9.329 18.720 7.722 1.00 89.75 280 ILE A CA 1
ATOM 2218 C C . ILE A 1 280 ? -7.868 18.443 7.334 1.00 89.75 280 ILE A C 1
ATOM 2220 O O . ILE A 1 280 ? -7.453 17.288 7.294 1.00 89.75 280 ILE A O 1
ATOM 2224 N N . ILE A 1 281 ? -7.058 19.483 7.099 1.00 89.31 281 ILE A N 1
ATOM 2225 C CA . ILE A 1 281 ? -5.658 19.330 6.681 1.00 89.31 281 ILE A CA 1
ATOM 2226 C C . ILE A 1 281 ? -4.832 18.795 7.852 1.00 89.31 281 ILE A C 1
ATOM 2228 O O . ILE A 1 281 ? -4.045 17.857 7.692 1.00 89.31 281 ILE A O 1
ATOM 2232 N N . VAL A 1 282 ? -5.031 19.355 9.048 1.00 90.12 282 VAL A N 1
ATOM 2233 C CA . VAL A 1 282 ? -4.376 18.863 10.267 1.00 90.12 282 VAL A CA 1
ATOM 2234 C C . VAL A 1 282 ? -4.895 17.470 10.627 1.00 90.12 282 VAL A C 1
ATOM 2236 O O . VAL A 1 282 ? -4.099 16.603 11.000 1.00 90.12 282 VAL A O 1
ATOM 2239 N N . PHE A 1 283 ? -6.192 17.207 10.440 1.00 91.50 283 PHE A N 1
ATOM 2240 C CA . PHE A 1 283 ? -6.760 15.868 10.612 1.00 91.50 283 PHE A CA 1
ATOM 2241 C C . PHE A 1 283 ? -6.117 14.829 9.679 1.00 91.50 283 PHE A C 1
ATOM 2243 O O . PHE A 1 283 ? -5.761 13.734 10.119 1.00 91.50 283 PHE A O 1
ATOM 2250 N N . ASP A 1 284 ? -5.911 15.162 8.405 1.00 90.44 284 ASP A N 1
ATOM 2251 C CA . ASP A 1 284 ? -5.258 14.284 7.431 1.00 90.44 284 ASP A CA 1
ATOM 2252 C C . ASP A 1 284 ? -3.778 14.066 7.743 1.00 90.44 284 ASP A C 1
ATOM 2254 O O . ASP A 1 284 ? -3.278 12.938 7.654 1.00 90.44 284 ASP A O 1
ATOM 2258 N N . SER A 1 285 ? -3.085 15.118 8.185 1.00 88.81 285 SER A N 1
ATOM 2259 C CA . SER A 1 285 ? -1.711 15.022 8.680 1.00 88.81 285 SER A CA 1
ATOM 2260 C C . SER A 1 285 ? -1.621 14.068 9.873 1.00 88.81 285 SER A C 1
ATOM 2262 O O . SER A 1 285 ? -0.776 13.171 9.884 1.00 88.81 285 SER A O 1
ATOM 2264 N N . PHE A 1 286 ? -2.539 14.164 10.837 1.00 90.94 286 PHE A N 1
ATOM 2265 C CA . PHE A 1 286 ? -2.649 13.200 11.931 1.00 90.94 286 PHE A CA 1
ATOM 2266 C C . PHE A 1 286 ? -2.885 11.774 11.409 1.00 90.94 286 PHE A C 1
ATOM 2268 O O . PHE A 1 286 ? -2.139 10.852 11.748 1.00 90.94 286 PHE A O 1
ATOM 2275 N N . CYS A 1 287 ? -3.874 11.594 10.530 1.00 90.19 287 CYS A N 1
ATOM 2276 C CA . CYS A 1 287 ? -4.244 10.296 9.971 1.00 90.19 287 CYS A CA 1
ATOM 2277 C C . CYS A 1 287 ? -3.099 9.619 9.203 1.00 90.19 287 CYS A C 1
ATOM 2279 O O . CYS A 1 287 ? -3.005 8.392 9.183 1.00 90.19 287 CYS A O 1
ATOM 2281 N N . SER A 1 288 ? -2.176 10.387 8.623 1.00 88.44 288 SER A N 1
ATOM 2282 C CA . SER A 1 288 ? -1.000 9.824 7.958 1.00 88.44 288 SER A CA 1
ATOM 2283 C C . SER A 1 288 ? -0.084 9.006 8.880 1.00 88.44 288 SER A C 1
ATOM 2285 O O . SER A 1 288 ? 0.635 8.116 8.416 1.00 88.44 288 SER A O 1
ATOM 2287 N N . HIS A 1 289 ? -0.152 9.245 10.188 1.00 89.94 289 HIS A N 1
ATOM 2288 C CA . HIS A 1 289 ? 0.611 8.532 11.212 1.00 89.94 289 HIS A CA 1
ATOM 2289 C C . HIS A 1 289 ? -0.110 7.270 11.724 1.00 89.94 289 HIS A C 1
ATOM 2291 O O . HIS A 1 289 ? 0.441 6.480 12.494 1.00 89.94 289 HIS A O 1
ATOM 2297 N N . LEU A 1 290 ? -1.350 7.042 11.284 1.00 89.06 290 LEU A N 1
ATOM 2298 C CA . LEU A 1 290 ? -2.165 5.885 11.638 1.00 89.06 290 LEU A CA 1
ATOM 2299 C C . LEU A 1 290 ? -1.910 4.735 10.661 1.00 89.06 290 LEU A C 1
ATOM 2301 O O . LEU A 1 290 ? -2.648 4.523 9.703 1.00 89.06 290 LEU A O 1
ATOM 2305 N N . VAL A 1 291 ? -0.814 4.004 10.869 1.00 86.62 291 VAL A N 1
ATOM 2306 C CA . VAL A 1 291 ? -0.457 2.838 10.042 1.00 86.62 291 VAL A CA 1
ATOM 2307 C C . VAL A 1 291 ? -0.860 1.547 10.738 1.00 86.62 291 VAL A C 1
ATOM 2309 O O . VAL A 1 291 ? -0.590 1.361 11.927 1.00 86.62 291 VAL A O 1
ATOM 2312 N N . LEU A 1 292 ? -1.446 0.604 10.000 1.00 89.00 292 LEU A N 1
ATOM 2313 C CA . LEU A 1 292 ? -1.696 -0.751 10.493 1.00 89.00 292 LEU A CA 1
ATOM 2314 C C . LEU A 1 292 ? -0.392 -1.559 10.566 1.00 89.00 292 LEU A C 1
ATOM 2316 O O . LEU A 1 292 ? 0.444 -1.497 9.670 1.00 89.00 292 LEU A O 1
ATOM 2320 N N . LEU A 1 293 ? -0.241 -2.386 11.606 1.00 91.06 293 LEU A N 1
ATOM 2321 C CA . LEU A 1 293 ? 0.976 -3.183 11.831 1.00 91.06 293 LEU A CA 1
ATOM 2322 C C . LEU A 1 293 ? 1.317 -4.071 10.620 1.00 91.06 293 LEU A C 1
ATOM 2324 O O . LEU A 1 293 ? 2.471 -4.160 10.210 1.00 91.06 293 LEU A O 1
ATOM 2328 N N . GLY A 1 294 ? 0.298 -4.703 10.027 1.00 90.25 294 GLY A N 1
ATOM 2329 C CA . GLY A 1 294 ? 0.464 -5.543 8.841 1.00 90.25 294 GLY A CA 1
ATOM 2330 C C . GLY A 1 294 ? 0.963 -4.756 7.628 1.00 90.25 294 GLY A C 1
ATOM 2331 O O . GLY A 1 294 ? 1.880 -5.207 6.946 1.00 90.25 294 GLY A O 1
ATOM 2332 N N . ASP A 1 295 ? 0.417 -3.562 7.391 1.00 88.00 295 ASP A N 1
ATOM 2333 C CA . ASP A 1 295 ? 0.842 -2.708 6.280 1.00 88.00 295 ASP A CA 1
ATOM 2334 C C . ASP A 1 295 ? 2.255 -2.160 6.501 1.00 88.00 295 ASP A C 1
ATOM 2336 O O . ASP A 1 295 ? 3.041 -2.129 5.556 1.00 88.00 295 ASP A O 1
ATOM 2340 N N . LEU A 1 296 ? 2.622 -1.833 7.746 1.00 88.94 296 LEU A N 1
ATOM 2341 C CA . LEU A 1 296 ? 3.987 -1.448 8.112 1.00 88.94 296 LEU A CA 1
ATOM 2342 C C . LEU A 1 296 ? 4.984 -2.590 7.850 1.00 88.94 296 LEU A C 1
ATOM 2344 O O . LEU A 1 296 ? 6.053 -2.361 7.283 1.00 88.94 296 LEU A O 1
ATOM 2348 N N . ALA A 1 297 ? 4.628 -3.833 8.190 1.00 90.25 297 ALA A N 1
ATOM 2349 C CA . ALA A 1 297 ? 5.462 -5.002 7.911 1.00 90.25 297 ALA A CA 1
ATOM 2350 C C . ALA A 1 297 ? 5.667 -5.222 6.400 1.00 90.25 297 ALA A C 1
ATOM 2352 O O . ALA A 1 297 ? 6.772 -5.557 5.960 1.00 90.25 297 ALA A O 1
ATOM 2353 N N . VAL A 1 298 ? 4.622 -4.990 5.596 1.00 87.44 298 VAL A N 1
ATOM 2354 C CA . VAL A 1 298 ? 4.718 -5.042 4.131 1.00 87.44 298 VAL A CA 1
ATOM 2355 C C . VAL A 1 298 ? 5.545 -3.879 3.578 1.00 87.44 298 VAL A C 1
ATOM 2357 O O . VAL A 1 298 ? 6.349 -4.077 2.668 1.00 87.44 298 VAL A O 1
ATOM 2360 N N . GLU A 1 299 ? 5.386 -2.672 4.123 1.00 82.25 299 GLU A N 1
ATOM 2361 C CA . GLU A 1 299 ? 6.150 -1.481 3.733 1.00 82.25 299 GLU A CA 1
ATOM 2362 C C . GLU A 1 299 ? 7.651 -1.677 3.956 1.00 82.25 299 GLU A C 1
ATOM 2364 O O . GLU A 1 299 ? 8.452 -1.305 3.103 1.00 82.25 299 GLU A O 1
ATOM 2369 N N . LYS A 1 300 ? 8.031 -2.305 5.072 1.00 84.75 300 LYS A N 1
ATOM 2370 C CA . LYS A 1 300 ? 9.424 -2.615 5.422 1.00 84.75 300 LYS A CA 1
ATOM 2371 C C . LYS A 1 300 ? 10.010 -3.776 4.614 1.00 84.75 300 LYS A C 1
ATOM 2373 O O . LYS A 1 300 ? 11.188 -4.092 4.771 1.00 84.75 300 LYS A O 1
ATOM 2378 N N . GLY A 1 301 ? 9.202 -4.422 3.770 1.00 84.38 301 GLY A N 1
ATOM 2379 C CA . GLY A 1 301 ? 9.603 -5.589 2.988 1.00 84.38 301 GLY A CA 1
ATOM 2380 C C . GLY A 1 301 ? 9.846 -6.842 3.832 1.00 84.38 301 GLY A C 1
ATOM 2381 O O . GLY A 1 301 ? 10.496 -7.767 3.352 1.00 84.38 301 GLY A O 1
ATOM 2382 N N . LEU A 1 302 ? 9.343 -6.880 5.072 1.00 89.06 302 LEU A N 1
ATOM 2383 C CA . LEU A 1 302 ? 9.468 -8.039 5.962 1.00 89.06 302 LEU A CA 1
ATOM 2384 C C . LEU A 1 302 ? 8.555 -9.180 5.503 1.00 89.06 302 LEU A C 1
ATOM 2386 O O . LEU A 1 302 ? 8.925 -10.347 5.565 1.00 89.06 302 LEU A O 1
ATOM 2390 N N . ILE A 1 303 ? 7.373 -8.826 4.995 1.00 90.19 303 ILE A N 1
ATOM 2391 C CA . ILE A 1 303 ? 6.420 -9.738 4.357 1.00 90.19 303 ILE A CA 1
ATOM 2392 C C . ILE A 1 303 ? 5.866 -9.100 3.082 1.00 90.19 303 ILE A C 1
ATOM 2394 O O . ILE A 1 303 ? 5.955 -7.893 2.881 1.00 90.19 303 ILE A O 1
ATOM 2398 N N . ASN A 1 304 ? 5.265 -9.896 2.200 1.00 87.25 304 ASN A N 1
ATOM 2399 C CA . ASN A 1 304 ? 4.526 -9.377 1.046 1.00 87.25 304 ASN A CA 1
ATOM 2400 C C . ASN A 1 304 ? 3.004 -9.396 1.305 1.00 87.25 304 ASN A C 1
ATOM 2402 O O . ASN A 1 304 ? 2.524 -10.039 2.241 1.00 87.25 304 ASN A O 1
ATOM 2406 N N . GLN A 1 305 ? 2.227 -8.715 0.451 1.00 84.44 305 GLN A N 1
ATOM 2407 C CA . GLN A 1 305 ? 0.766 -8.608 0.604 1.00 84.44 305 GLN A CA 1
ATOM 2408 C C . GLN A 1 305 ? 0.056 -9.974 0.599 1.00 84.44 305 GLN A C 1
ATOM 2410 O O . GLN A 1 305 ? -0.974 -10.142 1.254 1.00 84.44 305 GLN A O 1
ATOM 2415 N N . ALA A 1 306 ? 0.585 -10.952 -0.144 1.00 85.56 306 ALA A N 1
ATOM 2416 C CA . ALA A 1 306 ? -0.004 -12.284 -0.245 1.00 85.56 306 ALA A CA 1
ATOM 2417 C C . ALA A 1 306 ? 0.154 -13.067 1.068 1.00 85.56 306 ALA A C 1
ATOM 2419 O O . ALA A 1 306 ? -0.822 -13.636 1.552 1.00 85.56 306 ALA A O 1
ATOM 2420 N N . ILE A 1 307 ? 1.342 -13.018 1.680 1.00 89.38 307 ILE A N 1
ATOM 2421 C CA . ILE A 1 307 ? 1.626 -13.624 2.988 1.00 89.38 307 ILE A CA 1
ATOM 2422 C C . ILE A 1 307 ? 0.736 -12.995 4.064 1.00 89.38 307 ILE A C 1
ATOM 2424 O O . ILE A 1 307 ? 0.096 -13.723 4.821 1.00 89.38 307 ILE A O 1
ATOM 2428 N N . LEU A 1 308 ? 0.620 -11.661 4.084 1.00 89.50 308 LEU A N 1
ATOM 2429 C CA . LEU A 1 308 ? -0.286 -10.973 5.007 1.00 89.50 308 LEU A CA 1
ATOM 2430 C C . LEU A 1 308 ? -1.739 -11.431 4.806 1.00 89.50 308 LEU A C 1
ATOM 2432 O O . LEU A 1 308 ? -2.416 -11.797 5.763 1.00 89.50 308 LEU A O 1
ATOM 2436 N N . SER A 1 309 ? -2.208 -11.474 3.555 1.00 88.06 309 SER A N 1
ATOM 2437 C CA . SER A 1 309 ? -3.568 -11.924 3.228 1.00 88.06 309 SER A CA 1
ATOM 2438 C C . SER A 1 309 ? -3.829 -13.363 3.675 1.00 88.06 309 SER A C 1
ATOM 2440 O O . SER A 1 309 ? -4.935 -13.669 4.113 1.00 88.06 309 SER A O 1
ATOM 2442 N N . GLN A 1 310 ? -2.825 -14.239 3.586 1.00 88.31 310 GLN A N 1
ATOM 2443 C CA . GLN A 1 310 ? -2.927 -15.625 4.029 1.00 88.31 310 GLN A CA 1
ATOM 2444 C C . GLN A 1 310 ? -2.946 -15.747 5.556 1.00 88.31 310 GLN A C 1
ATOM 2446 O O . GLN A 1 310 ? -3.776 -16.485 6.087 1.00 88.31 310 GLN A O 1
ATOM 2451 N N . ALA A 1 311 ? -2.109 -14.987 6.267 1.00 90.88 311 ALA A N 1
ATOM 2452 C CA . ALA A 1 311 ? -2.128 -14.935 7.730 1.00 90.88 311 ALA A CA 1
ATOM 2453 C C . ALA A 1 311 ? -3.495 -14.479 8.268 1.00 90.88 311 ALA A C 1
ATOM 2455 O O . ALA A 1 311 ? -4.006 -15.033 9.244 1.00 90.88 311 ALA A O 1
ATOM 2456 N N . LEU A 1 312 ? -4.135 -13.527 7.577 1.00 90.50 312 LEU A N 1
ATOM 2457 C CA . LEU A 1 312 ? -5.470 -13.039 7.923 1.00 90.50 312 LEU A CA 1
ATOM 2458 C C . LEU A 1 312 ? -6.580 -14.089 7.764 1.00 90.50 312 LEU A C 1
ATOM 2460 O O . LEU A 1 312 ? -7.660 -13.889 8.308 1.00 90.50 312 LEU A O 1
ATOM 2464 N N . ILE A 1 313 ? -6.370 -15.210 7.064 1.00 88.25 313 ILE A N 1
ATOM 2465 C CA . ILE A 1 313 ? -7.402 -16.254 6.927 1.00 88.25 313 ILE A CA 1
ATOM 2466 C C . ILE A 1 313 ? -7.684 -16.909 8.287 1.00 88.25 313 ILE A C 1
ATOM 2468 O O . ILE A 1 313 ? -8.845 -17.022 8.688 1.00 88.25 313 ILE A O 1
ATOM 2472 N N . SER A 1 314 ? -6.631 -17.285 9.016 1.00 90.31 314 SER A N 1
ATOM 2473 C CA . SER A 1 314 ? -6.714 -17.942 10.329 1.00 90.31 314 SER A CA 1
ATOM 2474 C C . SER A 1 314 ? -6.680 -16.973 11.516 1.00 90.31 314 SER A C 1
ATOM 2476 O O . SER A 1 314 ? -6.824 -17.407 12.654 1.00 90.31 314 SER A O 1
ATOM 2478 N N . PHE A 1 315 ? -6.490 -15.675 11.272 1.00 93.25 315 PHE A N 1
ATOM 2479 C CA . PHE A 1 315 ? -6.426 -14.661 12.324 1.00 93.25 315 PHE A CA 1
ATOM 2480 C C . PHE A 1 315 ? -7.791 -14.424 12.989 1.00 93.25 315 PHE A C 1
ATOM 2482 O O . PHE A 1 315 ? -8.798 -14.251 12.301 1.00 93.25 315 PHE A O 1
ATOM 2489 N N . GLU A 1 316 ? -7.826 -14.353 14.320 1.00 93.12 316 GLU A N 1
ATOM 2490 C CA . GLU A 1 316 ? -9.030 -14.038 15.100 1.00 93.12 316 GLU A CA 1
ATOM 2491 C C . GLU A 1 316 ? -8.779 -12.804 15.998 1.00 93.12 316 GLU A C 1
ATOM 2493 O O . GLU A 1 316 ? -8.166 -12.927 17.063 1.00 93.12 316 GLU A O 1
ATOM 2498 N N . PRO A 1 317 ? -9.261 -11.604 15.607 1.00 90.69 317 PRO A N 1
ATOM 2499 C CA . PRO A 1 317 ? -8.869 -10.324 16.222 1.00 90.69 317 PRO A CA 1
ATOM 2500 C C . PRO A 1 317 ? -9.425 -10.091 17.631 1.00 90.69 317 PRO A C 1
ATOM 2502 O O . PRO A 1 317 ? -9.000 -9.161 18.315 1.00 90.69 317 PRO A O 1
ATOM 2505 N N . LEU A 1 318 ? -10.407 -10.891 18.052 1.00 90.38 318 LEU A N 1
ATOM 2506 C CA . LEU A 1 318 ? -10.975 -10.828 19.401 1.00 90.38 318 LEU A CA 1
ATOM 2507 C C . LEU A 1 318 ? -10.185 -11.674 20.407 1.00 90.38 318 LEU A C 1
ATOM 2509 O O . LEU A 1 318 ? -10.385 -11.520 21.606 1.00 90.38 318 LEU A O 1
ATOM 2513 N N . GLN A 1 319 ? -9.313 -12.570 19.933 1.00 90.69 319 GLN A N 1
ATOM 2514 C CA . GLN A 1 319 ? -8.567 -13.495 20.790 1.00 90.69 319 GLN A CA 1
ATOM 2515 C C . GLN A 1 319 ? -7.123 -13.050 21.014 1.00 90.69 319 GLN A C 1
ATOM 2517 O O . GLN A 1 319 ? -6.629 -13.145 22.131 1.00 90.69 319 GLN A O 1
ATOM 2522 N N . LYS A 1 320 ? -6.447 -12.581 19.961 1.00 91.25 320 LYS A N 1
ATOM 2523 C CA . LYS A 1 320 ? -5.025 -12.216 20.001 1.00 91.25 320 LYS A CA 1
ATOM 2524 C C . LYS A 1 320 ? -4.722 -11.034 19.084 1.00 91.25 320 LYS A C 1
ATOM 2526 O O . LYS A 1 320 ? -5.509 -10.720 18.185 1.00 91.25 320 LYS A O 1
ATOM 2531 N N . LYS A 1 321 ? -3.576 -10.381 19.283 1.00 91.94 321 LYS A N 1
ATOM 2532 C CA . LYS A 1 321 ? -3.125 -9.297 18.394 1.00 91.94 321 LYS A CA 1
ATOM 2533 C C . LYS A 1 321 ? -2.541 -9.864 17.098 1.00 91.94 321 LYS A C 1
ATOM 2535 O O . LYS A 1 321 ? -2.062 -10.993 17.052 1.00 91.94 321 LYS A O 1
ATOM 2540 N N . LEU A 1 322 ? -2.548 -9.061 16.029 1.00 92.06 322 LEU A N 1
ATOM 2541 C CA . LEU A 1 322 ? -2.001 -9.485 14.732 1.00 92.06 322 LEU A CA 1
ATOM 2542 C C . LEU A 1 322 ? -0.502 -9.812 14.814 1.00 92.06 322 LEU A C 1
ATOM 2544 O O . LEU A 1 322 ? -0.069 -10.768 14.186 1.00 92.06 322 LEU A O 1
ATOM 2548 N N . GLY A 1 323 ? 0.268 -9.044 15.592 1.00 92.25 323 GLY A N 1
ATOM 2549 C CA . GLY A 1 323 ? 1.699 -9.290 15.795 1.00 92.25 323 GLY A CA 1
ATOM 2550 C C . GLY A 1 323 ? 1.967 -10.681 16.371 1.00 92.25 323 GLY A C 1
ATOM 2551 O O . GLY A 1 323 ? 2.655 -11.471 15.738 1.00 92.25 323 GLY A O 1
ATOM 2552 N N . GLU A 1 324 ? 1.321 -11.007 17.493 1.00 93.38 324 GLU A N 1
ATOM 2553 C CA . GLU A 1 324 ? 1.381 -12.330 18.140 1.00 93.38 324 GLU A CA 1
ATOM 2554 C C . GLU A 1 324 ? 0.996 -13.453 17.160 1.00 93.38 324 GLU A C 1
ATOM 2556 O O . GLU A 1 324 ? 1.680 -14.465 17.048 1.00 93.38 324 GLU A O 1
ATOM 2561 N N . HIS A 1 325 ? -0.060 -13.249 16.361 1.00 95.38 325 HIS A N 1
ATOM 2562 C CA . HIS A 1 325 ? -0.485 -14.231 15.356 1.00 95.38 325 HIS A CA 1
ATOM 2563 C C . HIS A 1 325 ? 0.552 -14.469 14.248 1.00 95.38 325 HIS A C 1
ATOM 2565 O O . HIS A 1 325 ? 0.676 -15.585 13.746 1.00 95.38 325 HIS A O 1
ATOM 2571 N N . LEU A 1 326 ? 1.284 -13.432 13.828 1.00 94.00 326 LEU A N 1
ATOM 2572 C CA . LEU A 1 326 ? 2.337 -13.566 12.815 1.00 94.00 326 LEU A CA 1
ATOM 2573 C C . LEU A 1 326 ? 3.547 -14.345 13.348 1.00 94.00 326 LEU A C 1
ATOM 2575 O O . LEU A 1 326 ? 4.186 -15.058 12.568 1.00 94.00 326 LEU A O 1
ATOM 2579 N N . VAL A 1 327 ? 3.821 -14.244 14.650 1.00 95.19 327 VAL A N 1
ATOM 2580 C CA . VAL A 1 327 ? 4.854 -15.032 15.336 1.00 95.19 327 VAL A CA 1
ATOM 2581 C C . VAL A 1 327 ? 4.424 -16.489 15.466 1.00 95.19 327 VAL A C 1
ATOM 2583 O O . VAL A 1 327 ? 5.177 -17.376 15.072 1.00 95.19 327 VAL A O 1
ATOM 2586 N N . ASP A 1 328 ? 3.181 -16.751 15.885 1.00 94.62 328 ASP A N 1
ATOM 2587 C CA . ASP A 1 328 ? 2.629 -18.114 15.983 1.00 94.62 328 ASP A CA 1
ATOM 2588 C C . ASP A 1 328 ? 2.718 -18.885 14.652 1.00 94.62 328 ASP A C 1
ATOM 2590 O O . ASP A 1 328 ? 2.941 -20.097 14.620 1.00 94.62 328 ASP A O 1
ATOM 2594 N N . LEU A 1 329 ? 2.543 -18.181 13.528 1.00 92.62 329 LEU A N 1
ATOM 2595 C CA . LEU A 1 329 ? 2.653 -18.751 12.182 1.00 92.62 329 LEU A CA 1
ATOM 2596 C C . LEU A 1 329 ? 4.103 -18.894 11.684 1.00 92.62 329 LEU A C 1
ATOM 2598 O O . LEU A 1 329 ? 4.301 -19.355 10.559 1.00 92.62 329 LEU A O 1
ATOM 2602 N N . ASN A 1 330 ? 5.105 -18.516 12.483 1.00 92.62 330 ASN A N 1
ATOM 2603 C CA . ASN A 1 330 ? 6.519 -18.428 12.101 1.00 92.62 330 ASN A CA 1
ATOM 2604 C C . ASN A 1 330 ? 6.760 -17.560 10.850 1.00 92.62 330 ASN A C 1
ATOM 2606 O O . ASN A 1 330 ? 7.663 -17.829 10.057 1.00 92.62 330 ASN A O 1
ATOM 2610 N N . ILE A 1 331 ? 5.931 -16.531 10.639 1.00 92.25 331 ILE A N 1
ATOM 2611 C CA . ILE A 1 331 ? 6.088 -15.586 9.523 1.00 92.25 331 ILE A CA 1
ATOM 2612 C C . ILE A 1 331 ? 7.078 -14.482 9.904 1.00 92.25 331 ILE A C 1
ATOM 2614 O O . ILE A 1 331 ? 7.892 -14.073 9.078 1.00 92.25 331 ILE A O 1
ATOM 2618 N N . LEU A 1 332 ? 7.001 -14.003 11.147 1.00 92.56 332 LEU A N 1
ATOM 2619 C CA . LEU A 1 332 ? 7.912 -13.020 11.729 1.00 92.56 332 LEU A CA 1
ATOM 2620 C C . LEU A 1 332 ? 8.473 -13.550 13.050 1.00 92.56 332 LEU A C 1
ATOM 2622 O O . LEU A 1 332 ? 7.839 -14.364 13.713 1.00 92.56 332 LEU A O 1
ATOM 2626 N N . GLN A 1 333 ? 9.661 -13.079 13.417 1.00 94.00 333 GLN A N 1
ATOM 2627 C CA . GLN A 1 333 ? 10.257 -13.327 14.731 1.00 94.00 333 GLN A CA 1
ATOM 2628 C C . GLN A 1 333 ? 9.716 -12.316 15.750 1.00 94.00 333 GLN A C 1
ATOM 2630 O O . GLN A 1 333 ? 9.370 -11.195 15.359 1.00 94.00 333 GLN A O 1
ATOM 2635 N N . ASP A 1 334 ? 9.680 -12.687 17.032 1.00 94.00 334 ASP A N 1
ATOM 2636 C CA . ASP A 1 334 ? 9.210 -11.811 18.117 1.00 94.00 334 ASP A CA 1
ATOM 2637 C C . ASP A 1 334 ? 9.960 -10.474 18.124 1.00 94.00 334 ASP A C 1
ATOM 2639 O O . ASP A 1 334 ? 9.336 -9.414 18.141 1.00 94.00 334 ASP A O 1
ATOM 2643 N N . GLU A 1 335 ? 11.288 -10.493 17.968 1.00 94.50 335 GLU A N 1
ATOM 2644 C CA . GLU A 1 335 ? 12.102 -9.273 18.008 1.00 94.50 335 GLU A CA 1
ATOM 2645 C C . GLU A 1 335 ? 11.746 -8.301 16.873 1.00 94.50 335 GLU A C 1
ATOM 2647 O O . GLU A 1 335 ? 11.816 -7.078 17.024 1.00 94.50 335 GLU A O 1
ATOM 2652 N N . VAL A 1 336 ? 11.345 -8.840 15.717 1.00 93.31 336 VAL A N 1
ATOM 2653 C CA . VAL A 1 336 ? 10.925 -8.047 14.558 1.00 93.31 336 VAL A CA 1
ATOM 2654 C C . VAL A 1 336 ? 9.543 -7.443 14.795 1.00 93.31 336 VAL A C 1
ATOM 2656 O O . VAL A 1 336 ? 9.307 -6.291 14.427 1.00 93.31 336 VAL A O 1
ATOM 2659 N N . VAL A 1 337 ? 8.627 -8.196 15.407 1.00 94.25 337 VAL A N 1
ATOM 2660 C CA . VAL A 1 337 ? 7.284 -7.707 15.741 1.00 94.25 337 VAL A CA 1
ATOM 2661 C C . VAL A 1 337 ? 7.347 -6.627 16.816 1.00 94.25 337 VAL A C 1
ATOM 2663 O O . VAL A 1 337 ? 6.707 -5.589 16.649 1.00 94.25 337 VAL A O 1
ATOM 2666 N N . ASP A 1 338 ? 8.162 -6.804 17.851 1.00 94.25 338 ASP A N 1
ATOM 2667 C CA . ASP A 1 338 ? 8.362 -5.794 18.892 1.00 94.25 338 ASP A CA 1
ATOM 2668 C C . ASP A 1 338 ? 8.926 -4.494 18.311 1.00 94.25 338 ASP A C 1
ATOM 2670 O O . ASP A 1 338 ? 8.411 -3.408 18.589 1.00 94.25 338 ASP A O 1
ATOM 2674 N N . ALA A 1 339 ? 9.920 -4.588 17.421 1.00 93.44 339 ALA A N 1
ATOM 2675 C CA . ALA A 1 339 ? 10.457 -3.424 16.721 1.00 93.44 339 ALA A CA 1
ATOM 2676 C C . ALA A 1 339 ? 9.388 -2.704 15.875 1.00 93.44 339 ALA A C 1
ATOM 2678 O O . ALA A 1 339 ? 9.325 -1.472 15.878 1.00 93.44 339 ALA A O 1
ATOM 2679 N N . LEU A 1 340 ? 8.515 -3.453 15.186 1.00 93.50 340 LEU A N 1
ATOM 2680 C CA . LEU A 1 340 ? 7.396 -2.887 14.425 1.00 93.50 340 LEU A CA 1
ATOM 2681 C C . LEU A 1 340 ? 6.368 -2.194 15.325 1.00 93.50 340 LEU A C 1
ATOM 2683 O O . LEU A 1 340 ? 5.853 -1.141 14.954 1.00 93.50 340 LEU A O 1
ATOM 2687 N N . ILE A 1 341 ? 6.061 -2.769 16.491 1.00 93.25 341 ILE A N 1
ATOM 2688 C CA . ILE A 1 341 ? 5.131 -2.177 17.460 1.00 93.25 341 ILE A CA 1
ATOM 2689 C C . ILE A 1 341 ? 5.696 -0.860 17.990 1.00 93.25 341 ILE A C 1
ATOM 2691 O O . ILE A 1 341 ? 4.973 0.135 18.019 1.00 93.25 341 ILE A O 1
ATOM 2695 N N . VAL A 1 342 ? 6.977 -0.832 18.368 1.00 93.56 342 VAL A N 1
ATOM 2696 C CA . VAL A 1 342 ? 7.642 0.389 18.845 1.00 93.56 342 VAL A CA 1
ATOM 2697 C C . VAL A 1 342 ? 7.613 1.470 17.767 1.00 93.56 342 VAL A C 1
ATOM 2699 O O . VAL A 1 342 ? 7.224 2.601 18.045 1.00 93.56 342 VAL A O 1
ATOM 2702 N N . GLU A 1 343 ? 7.952 1.135 16.522 1.00 90.94 343 GLU A N 1
ATOM 2703 C CA . GLU A 1 343 ? 7.913 2.103 15.423 1.00 90.94 343 GLU A CA 1
ATOM 2704 C C . GLU A 1 343 ? 6.491 2.621 15.159 1.00 90.94 343 GLU A C 1
ATOM 2706 O O . GLU A 1 343 ? 6.291 3.827 15.026 1.00 90.94 343 GLU A O 1
ATOM 2711 N N . GLN A 1 344 ? 5.491 1.736 15.145 1.00 91.94 344 GLN A N 1
ATOM 2712 C CA . GLN A 1 344 ? 4.087 2.122 15.000 1.00 91.94 344 GLN A CA 1
ATOM 2713 C C . GLN A 1 344 ? 3.635 3.064 16.128 1.00 91.94 344 GLN A C 1
ATOM 2715 O O . GLN A 1 344 ? 2.885 4.011 15.884 1.00 91.94 344 GLN A O 1
ATOM 2720 N N . GLN A 1 345 ? 4.062 2.806 17.366 1.00 90.19 345 GLN A N 1
ATOM 2721 C CA . GLN A 1 345 ? 3.748 3.652 18.516 1.00 90.19 345 GLN A CA 1
ATOM 2722 C C . GLN A 1 345 ? 4.416 5.022 18.415 1.00 90.19 345 GLN A C 1
ATOM 2724 O O . GLN A 1 345 ? 3.761 6.018 18.710 1.00 90.19 345 GLN A O 1
ATOM 2729 N N . LEU A 1 346 ? 5.673 5.082 17.968 1.00 90.31 346 LEU A N 1
ATOM 2730 C CA . LEU A 1 346 ? 6.382 6.342 17.744 1.00 90.31 346 LEU A CA 1
ATOM 2731 C C . LEU A 1 346 ? 5.700 7.182 16.661 1.00 90.31 346 LEU A C 1
ATOM 2733 O O . LEU A 1 346 ? 5.436 8.357 16.898 1.00 90.31 346 LEU A O 1
ATOM 2737 N N . ASP A 1 347 ? 5.353 6.581 15.516 1.00 87.88 347 ASP A N 1
ATOM 2738 C CA . ASP A 1 347 ? 4.635 7.278 14.436 1.00 87.88 347 ASP A CA 1
ATOM 2739 C C . ASP A 1 347 ? 3.311 7.841 14.982 1.00 87.88 347 ASP A C 1
ATOM 2741 O O . ASP A 1 347 ? 3.022 9.030 14.855 1.00 87.88 347 ASP A O 1
ATOM 2745 N N . ARG A 1 348 ? 2.558 7.026 15.732 1.00 89.50 348 ARG A N 1
ATOM 2746 C CA . ARG A 1 348 ? 1.305 7.455 16.368 1.00 89.50 348 ARG A CA 1
ATOM 2747 C C . ARG A 1 348 ? 1.495 8.580 17.387 1.00 89.50 348 ARG A C 1
ATOM 2749 O O . ARG A 1 348 ? 0.651 9.466 17.446 1.00 89.50 348 ARG A O 1
ATOM 2756 N N . GLN A 1 349 ? 2.550 8.551 18.200 1.00 88.88 349 GLN A N 1
ATOM 2757 C CA . GLN A 1 349 ? 2.840 9.616 19.167 1.00 88.88 349 GLN A CA 1
ATOM 2758 C C . GLN A 1 349 ? 3.133 10.948 18.471 1.00 88.88 349 GLN A C 1
ATOM 2760 O O . GLN A 1 349 ? 2.675 11.983 18.947 1.00 88.88 349 GLN A O 1
ATOM 2765 N N . VAL A 1 350 ? 3.830 10.919 17.329 1.00 89.12 350 VAL A N 1
ATOM 2766 C CA . VAL A 1 350 ? 4.038 12.108 16.488 1.00 89.12 350 VAL A CA 1
ATOM 2767 C C . VAL A 1 350 ? 2.709 12.650 15.965 1.00 89.12 350 VAL A C 1
ATOM 2769 O O . VAL A 1 350 ? 2.508 13.857 15.966 1.00 89.12 350 VAL A O 1
ATOM 2772 N N . GLY A 1 351 ? 1.777 11.781 15.571 1.00 86.62 351 GLY A N 1
ATOM 2773 C CA . GLY A 1 351 ? 0.423 12.213 15.224 1.00 86.62 351 GLY A CA 1
ATOM 2774 C C . GLY A 1 351 ? -0.303 12.845 16.417 1.00 86.62 351 GLY A C 1
ATOM 2775 O O . GLY A 1 351 ? -0.836 13.943 16.310 1.00 86.62 351 GLY A O 1
ATOM 2776 N N . LEU A 1 352 ? -0.317 12.172 17.569 1.00 86.56 352 LEU A N 1
ATOM 2777 C CA . LEU A 1 352 ? -1.045 12.636 18.756 1.00 86.56 352 LEU A CA 1
ATOM 2778 C C . LEU A 1 352 ? -0.544 13.987 19.284 1.00 86.56 352 LEU A C 1
ATOM 2780 O O . LEU A 1 352 ? -1.354 14.769 19.769 1.00 86.56 352 LEU A O 1
ATOM 2784 N N . SER A 1 353 ? 0.748 14.303 19.153 1.00 87.38 353 SER A N 1
ATOM 2785 C CA . SER A 1 353 ? 1.269 15.619 19.550 1.00 87.38 353 SER A CA 1
ATOM 2786 C C . SER A 1 353 ? 0.726 16.769 18.690 1.00 87.38 353 SER A C 1
ATOM 2788 O O . SER A 1 353 ? 0.715 17.913 19.140 1.00 87.38 353 SER A O 1
ATOM 2790 N N . MET A 1 354 ? 0.204 16.484 17.489 1.00 82.81 354 MET A N 1
ATOM 2791 C CA . MET A 1 354 ? -0.487 17.474 16.650 1.00 82.81 354 MET A CA 1
ATOM 2792 C C . MET A 1 354 ? -1.856 17.872 17.212 1.00 82.81 354 MET A C 1
ATOM 2794 O O . MET A 1 354 ? -2.363 18.934 16.865 1.00 82.81 354 MET A O 1
ATOM 2798 N N . LEU A 1 355 ? -2.444 17.053 18.092 1.00 77.31 355 LEU A N 1
ATOM 2799 C CA . LEU A 1 355 ? -3.722 17.342 18.751 1.00 77.31 355 LEU A CA 1
ATOM 2800 C C . LEU A 1 355 ? -3.577 18.321 19.931 1.00 77.31 355 LEU A C 1
ATOM 2802 O O . LEU A 1 355 ? -4.577 18.686 20.542 1.00 77.31 355 LEU A O 1
ATOM 2806 N N . GLY A 1 356 ? -2.353 18.764 20.250 1.00 63.19 356 GLY A N 1
ATOM 2807 C CA . GLY A 1 356 ? -2.094 19.721 21.330 1.00 63.19 356 GLY A CA 1
ATOM 2808 C C . GLY A 1 356 ? -2.179 19.132 22.744 1.00 63.19 356 GLY A C 1
ATOM 2809 O O . GLY A 1 356 ? -2.389 19.894 23.688 1.00 63.19 356 GLY A O 1
ATOM 2810 N N . CYS A 1 357 ? -2.035 17.808 22.890 1.00 46.53 357 CYS A N 1
ATOM 2811 C CA . CYS A 1 357 ? -1.962 17.115 24.183 1.00 46.53 357 CYS A CA 1
ATOM 2812 C C . CYS A 1 357 ? -0.552 17.089 24.783 1.00 46.53 357 CYS A C 1
ATOM 2814 O O . CYS A 1 357 ? 0.416 16.853 24.020 1.00 46.53 357 CYS A O 1
#

Secondary structure (DSSP, 8-state):
-HHHHHHHHHHHHHHHHHHHHHS-SS--PPPTTTT-HHHHHHHHHHHHHHHHHHHHHHHHHHHHHHHHHHHHHHHHHHHHHHHHHHHHHHHHHHHHHHS-GGGS-----------TTTTS-PPPHHHHHHHTTSS-HHHHHHHHHH-TTS-HHHHHHHTTSS-HHHHHHHHHHHHT-EE----TT---HHHHHHH-HHHHHHHT-EEEEEETTEEEEEESSPPPHHHHHHHHHHHTS-EEEEE--TTHHHHHHHHHH-TT--STTGGGHHHHHHHHHH-HHHHHHHHTT---HHHHHHHTTSS-HHHHHHHHHH--TTTS-HHHHHHHTTSS-HHHHHHHHHHHHHHHHHHHHTTT-

pLDDT: mean 85.72, std 11.92, range [35.34, 97.06]